Protein AF-A0A2X0II99-F1 (afdb_monomer)

Foldseek 3Di:
DPVPPVVLVVLLVQLVVLLVVLVVVDPVSLVVNLVSCVVHDLVSLLVCLVSQLVSDVVSLVSSLVVLLVQLLPPPPDLVSNLSSLQSNQVSDDVSVVSSVVSLVSLCVVCVVPPCSLSNLQRNDPPLVPRPPSCSVVNLVSLLVSCLVCVVQQQFDLDPDDDTDRRVCSLVSLLVDDPVSLVSLLVSLLVQLPDPVDDLASNLSSLSSNCVSPVVSSVVSVVVCVV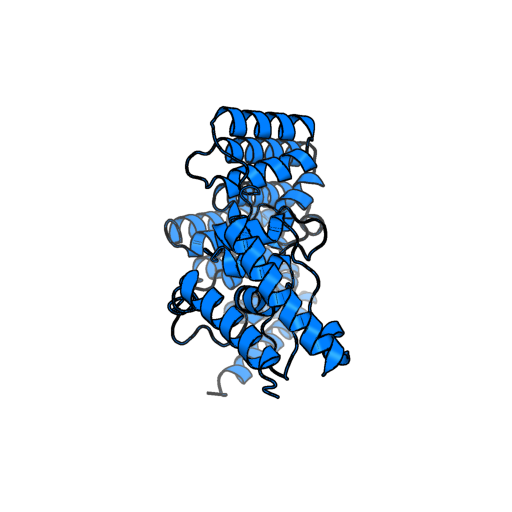VVSDRLLDDAQDPVLLVLLVVLVVLVQVLCVVPPVVQVVQFAAADDSSVLSCCCPVVVDHSNVSSVNRHTQWGDPDPDTDGPCVVVCVVVVPDDPDPPDDPDPPCSVVPDDNVVVSVVSNVVSVCSVVVND

Solvent-accessible surface area (backbone atoms only — not comparable to full-atom values): 19749 Å² total; per-residue (Å²): 143,71,81,66,61,61,58,58,53,51,51,40,52,52,32,53,52,25,41,57,50,22,69,77,68,40,66,69,32,42,52,48,23,51,54,40,61,72,68,47,54,75,65,43,45,73,72,38,40,68,68,46,26,70,74,35,71,71,41,33,51,52,39,42,54,51,28,34,51,50,28,59,62,47,86,85,43,48,68,59,23,27,52,26,52,38,56,32,57,72,73,38,70,92,42,46,68,54,50,51,51,31,48,52,51,46,50,62,72,23,61,91,44,83,63,38,67,60,46,47,62,52,64,63,79,62,62,86,78,42,58,78,84,46,39,66,56,52,50,51,42,45,56,49,30,37,70,78,39,41,78,63,27,42,48,74,92,63,88,87,62,88,72,53,84,46,24,42,51,56,58,52,35,60,69,48,54,72,68,45,34,53,53,48,50,53,50,30,54,50,46,50,69,41,82,91,52,54,59,55,54,22,48,30,26,25,54,56,31,34,75,76,38,55,66,64,12,51,53,49,49,53,50,38,48,74,70,72,44,63,59,51,70,51,68,74,56,54,68,70,47,37,54,52,47,50,57,33,48,51,50,44,52,50,52,31,56,75,78,42,52,75,55,62,76,34,46,37,64,51,38,53,70,58,58,32,22,46,40,33,72,74,69,63,41,39,47,44,57,34,36,42,28,45,57,34,35,26,51,54,86,55,103,66,74,64,30,53,66,46,59,49,31,66,70,66,58,78,68,88,82,75,91,80,71,77,98,66,77,70,58,65,73,70,67,44,55,56,64,60,45,48,50,52,52,45,52,52,32,51,40,49,75,73,66,62,124

Nearest PDB structures (foldseek):
  8edo-assembly1_B  TM=3.109E-01  e=1.534E+00  Homo sapiens

Structure (mmCIF, N/CA/C/O backbone):
data_AF-A0A2X0II99-F1
#
_entry.id   AF-A0A2X0II99-F1
#
loop_
_atom_site.group_PDB
_atom_site.id
_atom_site.type_symbol
_atom_site.label_atom_id
_atom_site.label_alt_id
_atom_site.label_comp_id
_atom_site.label_asym_id
_atom_site.label_entity_id
_atom_site.label_seq_id
_atom_site.pdbx_PDB_ins_code
_atom_site.Cartn_x
_atom_site.Cartn_y
_atom_site.Cartn_z
_atom_site.occupancy
_atom_site.B_iso_or_equiv
_atom_site.auth_seq_id
_atom_site.auth_comp_id
_atom_site.auth_asym_id
_atom_site.auth_atom_id
_atom_site.pdbx_PDB_model_num
ATOM 1 N N . MET A 1 1 ? -19.765 -0.643 -30.877 1.00 42.75 1 MET A N 1
ATOM 2 C CA . MET A 1 1 ? -18.397 -0.158 -30.589 1.00 42.75 1 MET A CA 1
ATOM 3 C C . MET A 1 1 ? -17.389 -1.328 -30.562 1.00 42.75 1 MET A C 1
ATOM 5 O O . MET A 1 1 ? -16.732 -1.545 -29.561 1.00 42.75 1 MET A O 1
ATOM 9 N N . ARG A 1 2 ? -17.278 -2.122 -31.650 1.00 43.59 2 ARG A N 1
ATOM 10 C CA . ARG A 1 2 ? -16.377 -3.304 -31.758 1.00 43.59 2 ARG A CA 1
ATOM 11 C C . ARG A 1 2 ? -15.291 -3.175 -32.847 1.00 43.59 2 ARG A C 1
ATOM 13 O O . ARG A 1 2 ? -14.485 -4.079 -33.007 1.00 43.59 2 ARG A O 1
ATOM 20 N N . MET A 1 3 ? -15.238 -2.055 -33.579 1.00 39.50 3 MET A N 1
ATOM 21 C CA . MET A 1 3 ? -14.284 -1.856 -34.689 1.00 39.50 3 MET A CA 1
ATOM 22 C C . MET A 1 3 ? -12.885 -1.364 -34.261 1.00 39.50 3 MET A C 1
ATOM 24 O O . MET A 1 3 ? -11.990 -1.321 -35.093 1.00 39.50 3 MET A O 1
ATOM 28 N N . GLY A 1 4 ? -12.662 -1.029 -32.983 1.00 52.56 4 GLY A N 1
ATOM 29 C CA . GLY A 1 4 ? -11.351 -0.565 -32.492 1.00 52.56 4 GLY A CA 1
ATOM 30 C C . GLY A 1 4 ? -10.410 -1.672 -31.995 1.00 52.56 4 GLY A C 1
ATOM 31 O O . GLY A 1 4 ? -9.196 -1.516 -32.056 1.00 52.56 4 GLY A O 1
ATOM 32 N N . GLN A 1 5 ? -10.944 -2.808 -31.532 1.00 53.81 5 GLN A N 1
ATOM 33 C CA . GLN A 1 5 ? -10.136 -3.861 -30.894 1.00 53.81 5 GLN A CA 1
ATOM 34 C C . GLN A 1 5 ? -9.398 -4.765 -31.896 1.00 53.81 5 GLN A C 1
ATOM 36 O O . GLN A 1 5 ? -8.315 -5.252 -31.581 1.00 53.81 5 GLN A O 1
ATOM 41 N N . GLY A 1 6 ? -9.948 -4.960 -33.103 1.00 63.75 6 GLY A N 1
ATOM 42 C CA . GLY A 1 6 ? -9.304 -5.764 -34.152 1.00 63.75 6 GLY A CA 1
ATOM 43 C C . GLY A 1 6 ? -7.978 -5.158 -34.620 1.00 63.75 6 GLY A C 1
ATOM 44 O O . GLY A 1 6 ? -6.962 -5.845 -34.646 1.00 63.75 6 GLY A O 1
ATOM 45 N N . ASN A 1 7 ? -7.966 -3.843 -34.858 1.00 79.50 7 ASN A N 1
ATOM 46 C CA . ASN A 1 7 ? -6.780 -3.117 -35.316 1.00 79.50 7 ASN A CA 1
ATOM 47 C C . ASN A 1 7 ? -5.651 -3.124 -34.262 1.00 79.50 7 ASN A C 1
ATOM 49 O O . ASN A 1 7 ? -4.499 -3.395 -34.579 1.00 79.50 7 ASN A O 1
ATOM 53 N N . ALA A 1 8 ? -5.979 -2.936 -32.978 1.00 80.06 8 ALA A N 1
ATOM 54 C CA . ALA A 1 8 ? -4.982 -2.935 -31.902 1.00 80.06 8 ALA A CA 1
ATOM 55 C C . ALA A 1 8 ? -4.293 -4.301 -31.703 1.00 80.06 8 ALA A C 1
ATOM 57 O O . ALA A 1 8 ? -3.126 -4.375 -31.319 1.00 80.06 8 ALA A O 1
ATOM 58 N N . MET A 1 9 ? -4.999 -5.409 -31.940 1.00 83.94 9 MET A N 1
ATOM 59 C CA . MET A 1 9 ? -4.403 -6.747 -31.859 1.00 83.94 9 MET A CA 1
ATOM 60 C C . MET A 1 9 ? -3.509 -7.043 -33.071 1.00 83.94 9 MET A C 1
ATOM 62 O O . MET A 1 9 ? -2.422 -7.595 -32.908 1.00 83.94 9 MET A O 1
ATOM 66 N N . GLU A 1 10 ? -3.935 -6.636 -34.269 1.00 88.50 10 GLU A N 1
ATOM 67 C CA . GLU A 1 10 ? -3.138 -6.760 -35.495 1.00 88.50 10 GLU A CA 1
ATOM 68 C C . GLU A 1 10 ? -1.848 -5.935 -35.421 1.00 88.50 10 GLU A C 1
ATOM 70 O O . GLU A 1 10 ? -0.779 -6.446 -35.750 1.00 88.50 10 GLU A O 1
ATOM 75 N N . GLN A 1 11 ? -1.916 -4.708 -34.896 1.00 88.81 11 GLN A N 1
ATOM 76 C CA . GLN A 1 11 ? -0.745 -3.854 -34.674 1.00 88.81 11 GLN A CA 1
ATOM 77 C C . GLN A 1 11 ? 0.262 -4.478 -33.699 1.00 88.81 11 GLN A C 1
ATOM 79 O O . GLN A 1 11 ? 1.460 -4.497 -33.982 1.00 88.81 11 GLN A O 1
ATOM 84 N N . ARG A 1 12 ? -0.207 -5.041 -32.578 1.00 90.69 12 ARG A N 1
ATOM 85 C CA . ARG A 1 12 ? 0.664 -5.724 -31.603 1.00 90.69 12 ARG A CA 1
ATOM 86 C C . ARG A 1 12 ? 1.342 -6.952 -32.198 1.00 90.69 12 ARG A C 1
ATOM 88 O O . ARG A 1 12 ? 2.546 -7.135 -32.032 1.00 90.69 12 ARG A O 1
ATOM 95 N N . LYS A 1 13 ? 0.597 -7.749 -32.967 1.00 92.44 13 LYS A N 1
ATOM 96 C CA . LYS A 1 13 ? 1.153 -8.900 -33.683 1.00 92.44 13 LYS A CA 1
ATOM 97 C C . LYS A 1 13 ? 2.216 -8.473 -34.702 1.00 92.44 13 LYS A C 1
ATOM 99 O O . LYS A 1 13 ? 3.304 -9.040 -34.707 1.00 92.44 13 LYS A O 1
ATOM 104 N N . ALA A 1 14 ? 1.931 -7.449 -35.508 1.00 93.00 14 ALA A N 1
ATOM 105 C CA . ALA A 1 14 ? 2.872 -6.922 -36.495 1.00 93.00 14 ALA A CA 1
ATOM 106 C C . ALA A 1 14 ? 4.156 -6.385 -35.840 1.00 93.00 14 ALA A C 1
ATOM 108 O O . ALA A 1 14 ? 5.252 -6.599 -36.356 1.00 93.00 14 ALA A O 1
ATOM 109 N N . LEU A 1 15 ? 4.043 -5.724 -34.682 1.00 94.44 15 LEU A N 1
ATOM 110 C CA . LEU A 1 15 ? 5.200 -5.284 -33.905 1.00 94.44 15 LEU A CA 1
ATOM 111 C C . LEU A 1 15 ? 6.033 -6.473 -33.403 1.00 94.44 15 LEU A C 1
ATOM 113 O O . LEU A 1 15 ? 7.257 -6.451 -33.522 1.00 94.44 15 LEU A O 1
ATOM 117 N N . ALA A 1 16 ? 5.395 -7.514 -32.864 1.00 93.75 16 ALA A N 1
ATOM 118 C CA . ALA A 1 16 ? 6.094 -8.706 -32.392 1.00 93.75 16 ALA A CA 1
ATOM 119 C C . ALA A 1 16 ? 6.877 -9.405 -33.520 1.00 93.75 16 ALA A C 1
ATOM 121 O O . ALA A 1 16 ? 8.037 -9.772 -33.322 1.00 93.75 16 ALA A O 1
ATOM 122 N N . GLU A 1 17 ? 6.268 -9.535 -34.703 1.00 93.94 17 GLU A N 1
ATOM 123 C CA . GLU A 1 17 ? 6.911 -10.076 -35.908 1.00 93.94 17 GLU A CA 1
ATOM 124 C C . GLU A 1 17 ? 8.096 -9.200 -36.344 1.00 93.94 17 GLU A C 1
ATOM 126 O O . GLU A 1 17 ? 9.205 -9.703 -36.504 1.00 93.94 17 GLU A O 1
ATOM 131 N N . ALA A 1 18 ? 7.916 -7.877 -36.414 1.00 94.38 18 ALA A N 1
ATOM 132 C CA . ALA A 1 18 ? 8.992 -6.958 -36.789 1.00 94.38 18 ALA A CA 1
ATOM 133 C C . ALA A 1 18 ? 10.175 -6.977 -35.801 1.00 94.38 18 ALA A C 1
ATOM 135 O O . ALA A 1 18 ? 11.327 -6.876 -36.220 1.00 94.38 18 ALA A O 1
ATOM 136 N N . ILE A 1 19 ? 9.922 -7.130 -34.495 1.00 95.56 19 ILE A N 1
ATOM 137 C CA . ILE A 1 19 ? 10.985 -7.303 -33.491 1.00 95.56 19 ILE A CA 1
ATOM 138 C C . ILE A 1 19 ? 11.721 -8.629 -33.706 1.00 95.56 19 ILE A C 1
ATOM 140 O O . ILE A 1 19 ? 12.943 -8.673 -33.567 1.00 95.56 19 ILE A O 1
ATOM 144 N N . ALA A 1 20 ? 11.003 -9.709 -34.021 1.00 94.25 20 ALA A N 1
ATOM 145 C CA . ALA A 1 20 ? 11.616 -11.006 -34.292 1.00 94.25 20 ALA A CA 1
ATOM 146 C C . ALA A 1 20 ? 12.531 -10.947 -35.525 1.00 94.25 20 ALA A C 1
ATOM 148 O O . ALA A 1 20 ? 13.667 -11.414 -35.445 1.00 94.25 20 ALA A O 1
ATOM 149 N N . ASP A 1 21 ? 12.085 -10.298 -3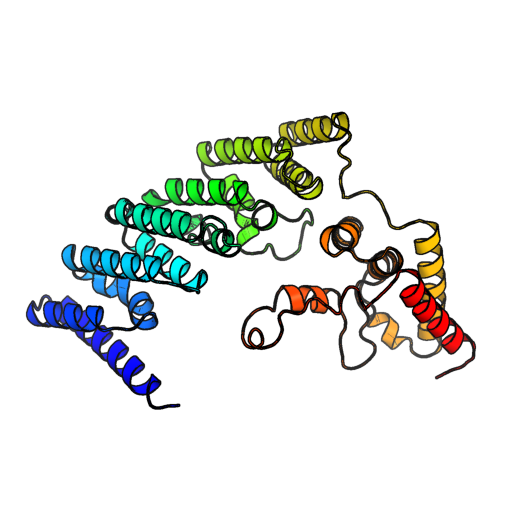6.601 1.00 92.44 21 ASP A N 1
ATOM 150 C CA . ASP A 1 21 ? 12.882 -10.086 -37.814 1.00 92.44 21 ASP A CA 1
ATOM 151 C C . ASP A 1 21 ? 14.104 -9.197 -37.533 1.00 92.44 21 ASP A C 1
ATOM 153 O O . ASP A 1 21 ? 15.222 -9.514 -37.928 1.00 92.44 21 ASP A O 1
ATOM 157 N N . ALA A 1 22 ? 13.942 -8.115 -36.765 1.00 93.88 22 ALA A N 1
ATOM 158 C CA . ALA A 1 22 ? 15.047 -7.217 -36.423 1.00 93.88 22 ALA A CA 1
ATOM 159 C C . ALA A 1 22 ? 16.178 -7.916 -35.643 1.00 93.88 22 ALA A C 1
ATOM 161 O O . ALA A 1 22 ? 17.346 -7.542 -35.772 1.00 93.88 22 ALA A O 1
ATOM 162 N N . ARG A 1 23 ? 15.873 -8.973 -34.875 1.00 92.56 23 ARG A N 1
ATOM 163 C CA . ARG A 1 23 ? 16.890 -9.759 -34.148 1.00 92.56 23 ARG A CA 1
ATOM 164 C C . ARG A 1 23 ? 17.856 -10.502 -35.066 1.00 92.56 23 ARG A C 1
ATOM 166 O O . ARG A 1 23 ? 18.943 -10.846 -34.609 1.00 92.56 23 ARG A O 1
ATOM 173 N N . SER A 1 24 ? 17.508 -10.736 -36.334 1.00 88.50 24 SER A N 1
ATOM 174 C CA . SER A 1 24 ? 18.439 -11.327 -37.302 1.00 88.50 24 SER A CA 1
ATOM 175 C C . SER A 1 24 ? 19.489 -10.332 -37.812 1.00 88.50 24 SER A C 1
ATOM 177 O O . SER A 1 24 ? 20.324 -10.706 -38.634 1.00 88.50 24 SER A O 1
ATOM 179 N N . GLY A 1 25 ? 19.458 -9.077 -37.344 1.00 83.75 25 GLY A N 1
ATOM 180 C CA . GLY A 1 25 ? 20.417 -8.033 -37.703 1.00 83.75 25 GLY A CA 1
ATOM 181 C C . GLY A 1 25 ? 20.057 -7.241 -38.961 1.00 83.75 25 GLY A C 1
ATOM 182 O O . GLY A 1 25 ? 20.917 -6.532 -39.476 1.00 83.75 25 GLY A O 1
ATOM 183 N N . ASP A 1 26 ? 18.821 -7.345 -39.463 1.00 87.81 26 ASP A N 1
ATOM 184 C CA . ASP A 1 26 ? 18.347 -6.557 -40.607 1.00 87.81 26 ASP A CA 1
ATOM 185 C C . ASP A 1 26 ? 18.039 -5.096 -40.187 1.00 87.81 26 ASP A C 1
ATOM 187 O O . ASP A 1 26 ? 17.133 -4.854 -39.372 1.00 87.81 26 ASP A O 1
ATOM 191 N N . PRO A 1 27 ? 18.753 -4.091 -40.739 1.00 88.69 27 PRO A N 1
ATOM 192 C CA . PRO A 1 27 ? 18.488 -2.684 -40.453 1.00 88.69 27 PRO A CA 1
ATOM 193 C C . PRO A 1 27 ? 17.085 -2.231 -40.876 1.00 88.69 27 PRO A C 1
ATOM 195 O O . PRO A 1 27 ? 16.463 -1.444 -40.163 1.00 88.69 27 PRO A O 1
ATOM 198 N N . ALA A 1 28 ? 16.551 -2.749 -41.988 1.00 91.38 28 ALA A N 1
ATOM 199 C CA . ALA A 1 28 ? 15.224 -2.374 -42.478 1.00 91.38 28 ALA A CA 1
ATOM 200 C C . ALA A 1 28 ? 14.115 -2.915 -41.561 1.00 91.38 28 ALA A C 1
ATOM 202 O O . ALA A 1 28 ? 13.130 -2.224 -41.286 1.00 91.38 28 ALA A O 1
ATOM 203 N N . ALA A 1 29 ? 14.295 -4.128 -41.029 1.00 91.94 29 ALA A N 1
ATOM 204 C CA . ALA A 1 29 ? 13.414 -4.687 -40.007 1.00 91.94 29 ALA A CA 1
ATOM 205 C C . ALA A 1 29 ? 13.487 -3.892 -38.693 1.00 91.94 29 ALA A C 1
ATOM 207 O O . ALA A 1 29 ? 12.459 -3.634 -38.069 1.00 91.94 29 ALA A O 1
ATOM 208 N N . THR A 1 30 ? 14.678 -3.422 -38.310 1.00 93.81 30 THR A N 1
ATOM 209 C CA . THR A 1 30 ? 14.865 -2.570 -37.125 1.00 93.81 30 THR A CA 1
ATOM 210 C C . THR A 1 30 ? 14.144 -1.224 -37.263 1.00 93.81 30 THR A C 1
ATOM 212 O O . THR A 1 30 ? 13.486 -0.776 -36.323 1.00 93.81 30 THR A O 1
ATOM 215 N N . GLU A 1 31 ? 14.219 -0.582 -38.432 1.00 94.31 31 GLU A N 1
ATOM 216 C CA . GLU A 1 31 ? 13.478 0.655 -38.718 1.00 94.31 31 GLU A CA 1
ATOM 217 C C . GLU A 1 31 ? 11.963 0.431 -38.728 1.00 94.31 31 GLU A C 1
ATOM 219 O O . GLU A 1 31 ? 11.213 1.229 -38.162 1.00 94.31 31 GLU A O 1
ATOM 224 N N . ARG A 1 32 ? 11.504 -0.687 -39.301 1.00 94.19 32 ARG A N 1
ATOM 225 C CA . ARG A 1 32 ? 10.087 -1.069 -39.279 1.00 94.19 32 ARG A CA 1
ATOM 226 C C . ARG A 1 32 ? 9.584 -1.298 -37.856 1.00 94.19 32 ARG A C 1
ATOM 228 O O . ARG A 1 32 ? 8.530 -0.776 -37.499 1.00 94.19 32 ARG A O 1
ATOM 235 N N . ALA A 1 33 ? 10.339 -2.036 -37.042 1.00 95.62 33 ALA A N 1
ATOM 236 C CA . ALA A 1 33 ? 10.025 -2.246 -35.634 1.00 95.62 33 ALA A CA 1
ATOM 237 C C . ALA A 1 33 ? 9.944 -0.907 -34.890 1.00 95.62 33 ALA A C 1
ATOM 239 O O . ALA A 1 33 ? 9.025 -0.712 -34.102 1.00 95.62 33 ALA A O 1
ATOM 240 N N . ALA A 1 34 ? 10.840 0.042 -35.187 1.00 95.00 34 ALA A N 1
ATOM 241 C CA . ALA A 1 34 ? 10.797 1.377 -34.598 1.00 95.00 34 ALA A CA 1
ATOM 242 C C . ALA A 1 34 ? 9.531 2.158 -34.977 1.00 95.00 34 ALA A C 1
ATOM 244 O O . ALA A 1 34 ? 8.910 2.756 -34.101 1.00 95.00 34 ALA A O 1
ATOM 245 N N . GLY A 1 35 ? 9.125 2.131 -36.250 1.00 94.50 35 GLY A N 1
ATOM 246 C CA . GLY A 1 35 ? 7.884 2.763 -36.708 1.00 94.50 35 GLY A CA 1
ATOM 247 C C . GLY A 1 35 ? 6.650 2.175 -36.022 1.00 94.50 35 GLY A C 1
ATOM 248 O O . GLY A 1 35 ? 5.878 2.901 -35.400 1.00 94.50 35 GLY A O 1
ATOM 249 N N . LEU A 1 36 ? 6.522 0.845 -36.028 1.00 94.69 36 LEU A N 1
ATOM 250 C CA . LEU A 1 36 ? 5.401 0.149 -35.387 1.00 94.69 36 LEU A CA 1
ATOM 251 C C . LEU A 1 36 ? 5.376 0.374 -33.873 1.00 94.69 36 LEU A C 1
ATOM 253 O O . LEU A 1 36 ? 4.316 0.620 -33.295 1.00 94.69 36 LEU A O 1
ATOM 257 N N . PHE A 1 37 ? 6.540 0.354 -33.222 1.00 94.06 37 PHE A N 1
ATOM 258 C CA . PHE A 1 37 ? 6.649 0.656 -31.800 1.00 94.06 37 PHE A CA 1
ATOM 259 C C . PHE A 1 37 ? 6.211 2.093 -31.507 1.00 94.06 37 PHE A C 1
ATOM 261 O O . PHE A 1 37 ? 5.621 2.332 -30.457 1.00 94.06 37 PHE A O 1
ATOM 268 N N . GLN A 1 38 ? 6.435 3.036 -32.435 1.00 92.19 38 GLN A N 1
ATOM 269 C CA . GLN A 1 38 ? 5.983 4.421 -32.301 1.00 92.19 38 GLN A CA 1
ATOM 270 C C . GLN A 1 38 ? 4.467 4.621 -32.488 1.00 92.19 38 GLN A C 1
ATOM 272 O O . GLN A 1 38 ? 3.900 5.599 -31.996 1.00 92.19 38 GLN A O 1
ATOM 277 N N . GLU A 1 39 ? 3.780 3.691 -33.131 1.00 90.19 39 GLU A N 1
ATOM 278 C CA . GLU A 1 39 ? 2.336 3.785 -33.387 1.00 90.19 39 GLU A CA 1
ATOM 279 C C . GLU A 1 39 ? 1.507 2.906 -32.443 1.00 90.19 39 GLU A C 1
ATOM 281 O O . GLU A 1 39 ? 0.302 3.099 -32.306 1.00 90.19 39 GLU A O 1
ATOM 286 N N . THR A 1 40 ? 2.160 1.973 -31.750 1.00 88.81 40 THR A N 1
ATOM 287 C CA . THR A 1 40 ? 1.509 0.991 -30.880 1.00 88.81 40 THR A CA 1
ATOM 288 C C . THR A 1 40 ? 0.823 1.634 -29.675 1.00 88.81 40 THR A C 1
ATOM 290 O O . THR A 1 40 ? 1.350 2.554 -29.049 1.00 88.81 40 THR A O 1
ATOM 293 N N . ASP A 1 41 ? -0.345 1.113 -29.310 1.00 85.38 41 ASP A N 1
ATOM 294 C CA . ASP A 1 41 ? -1.097 1.576 -28.151 1.00 85.38 41 ASP A CA 1
ATOM 295 C C . ASP A 1 41 ? -0.384 1.321 -26.804 1.00 85.38 41 ASP A C 1
ATOM 297 O O . ASP A 1 41 ? 0.697 0.733 -26.705 1.00 85.38 41 ASP A O 1
ATOM 301 N N . TYR A 1 42 ? -1.019 1.775 -25.723 1.00 81.88 42 TYR A N 1
ATOM 302 C CA . TYR A 1 42 ? -0.527 1.579 -24.360 1.00 81.88 42 TYR A CA 1
ATOM 303 C C . TYR A 1 42 ? -0.233 0.103 -24.031 1.00 81.88 42 TYR A C 1
ATOM 305 O O . TYR A 1 42 ? 0.766 -0.192 -23.371 1.00 81.88 42 TYR A O 1
ATOM 313 N N . TYR A 1 43 ? -1.089 -0.824 -24.468 1.00 81.69 43 TYR A N 1
ATOM 314 C CA . TYR A 1 43 ? -0.956 -2.236 -24.120 1.00 81.69 43 TYR A CA 1
ATOM 315 C C . TYR A 1 43 ? 0.235 -2.865 -24.830 1.00 81.69 43 TYR A C 1
ATOM 317 O O . TYR A 1 43 ? 1.053 -3.508 -24.174 1.00 81.69 43 TYR A O 1
ATOM 325 N N . GLY A 1 44 ? 0.380 -2.623 -26.132 1.00 83.69 44 GLY A N 1
ATOM 326 C CA . GLY A 1 44 ? 1.505 -3.146 -26.895 1.00 83.69 44 GLY A CA 1
ATOM 327 C C . GLY A 1 44 ? 2.842 -2.531 -26.483 1.00 83.69 44 GLY A C 1
ATOM 328 O O . GLY A 1 44 ? 3.863 -3.216 -26.507 1.00 83.69 44 GLY A O 1
ATOM 329 N N . LEU A 1 45 ? 2.840 -1.279 -26.011 1.00 86.19 45 LEU A N 1
ATOM 330 C CA . LEU A 1 45 ? 4.025 -0.655 -25.432 1.00 86.19 45 LEU A CA 1
ATOM 331 C C . LEU A 1 45 ? 4.528 -1.442 -24.213 1.00 86.19 45 LEU A C 1
ATOM 333 O O . LEU A 1 45 ? 5.704 -1.800 -24.166 1.00 86.19 45 LEU A O 1
ATOM 337 N N . VAL A 1 46 ? 3.656 -1.766 -23.251 1.00 81.88 46 VAL A N 1
ATOM 338 C CA . VAL A 1 46 ? 4.069 -2.561 -22.079 1.00 81.88 46 VAL A CA 1
ATOM 339 C C . VAL A 1 46 ? 4.329 -4.028 -22.426 1.00 81.88 46 VAL A C 1
ATOM 341 O O . VAL A 1 46 ? 5.119 -4.689 -21.761 1.00 81.88 46 VAL A O 1
ATOM 344 N N . GLU A 1 47 ? 3.678 -4.563 -23.451 1.00 87.38 47 GLU A N 1
ATOM 345 C CA . GLU A 1 47 ? 3.878 -5.949 -23.872 1.00 87.38 47 GLU A CA 1
ATOM 346 C C . GLU A 1 47 ? 5.256 -6.163 -24.523 1.00 87.38 47 GLU A C 1
ATOM 348 O O . GLU A 1 47 ? 5.903 -7.184 -24.290 1.00 87.38 47 GLU A O 1
ATOM 353 N N . HIS A 1 48 ? 5.748 -5.186 -25.295 1.00 92.38 48 HIS A N 1
ATOM 354 C CA . HIS A 1 48 ? 6.912 -5.380 -26.164 1.00 92.38 48 HIS A CA 1
ATOM 355 C C . HIS A 1 48 ? 8.146 -4.526 -25.828 1.00 92.38 48 HIS A C 1
ATOM 357 O O . HIS A 1 48 ? 9.184 -4.721 -26.465 1.00 92.38 48 HIS A O 1
ATOM 363 N N . TYR A 1 49 ? 8.100 -3.623 -24.837 1.00 92.00 49 TYR A N 1
ATOM 364 C CA . TYR A 1 49 ? 9.228 -2.720 -24.534 1.00 92.00 49 TYR A CA 1
ATOM 365 C C . TYR A 1 49 ? 10.563 -3.442 -24.289 1.00 92.00 49 TYR A C 1
ATOM 367 O O . TYR A 1 49 ? 11.571 -3.009 -24.840 1.00 92.00 49 TYR A O 1
ATOM 375 N N . LEU A 1 50 ? 10.596 -4.551 -23.532 1.00 90.31 50 LEU A N 1
ATOM 376 C CA . LEU A 1 50 ? 11.838 -5.310 -23.299 1.00 90.31 50 LEU A CA 1
ATOM 377 C C . LEU A 1 50 ? 12.358 -5.956 -24.578 1.00 90.31 50 LEU A C 1
ATOM 379 O O . LEU A 1 50 ? 13.552 -5.903 -24.870 1.00 90.31 50 LEU A O 1
ATOM 383 N N . ALA A 1 51 ? 11.457 -6.571 -25.344 1.00 92.75 51 ALA A N 1
ATOM 384 C CA . ALA A 1 51 ? 11.816 -7.258 -26.574 1.00 92.75 51 ALA A CA 1
ATOM 385 C C . ALA A 1 51 ? 12.389 -6.278 -27.608 1.00 92.75 51 ALA A C 1
ATOM 387 O O . ALA A 1 51 ? 13.378 -6.610 -28.261 1.00 92.75 51 ALA A O 1
ATOM 388 N N . TYR A 1 52 ? 11.804 -5.081 -27.700 1.00 96.56 52 TYR A N 1
ATOM 389 C CA . TYR A 1 52 ? 12.265 -3.989 -28.551 1.00 96.56 52 TYR A CA 1
ATOM 390 C C . TYR A 1 52 ? 13.577 -3.373 -28.046 1.00 96.56 52 TYR A C 1
ATOM 392 O O . TYR A 1 52 ? 14.524 -3.216 -28.811 1.00 96.56 52 TYR A O 1
ATOM 400 N N . ALA A 1 53 ? 13.687 -3.091 -26.745 1.00 94.06 53 ALA A N 1
ATOM 401 C CA . ALA A 1 53 ? 14.908 -2.556 -26.144 1.00 94.06 53 ALA A CA 1
ATOM 402 C C . ALA A 1 53 ? 16.113 -3.503 -26.269 1.00 94.06 53 ALA A C 1
ATOM 404 O O . ALA A 1 53 ? 17.258 -3.051 -26.274 1.00 94.06 53 ALA A O 1
ATOM 405 N N . GLY A 1 54 ? 15.865 -4.810 -26.391 1.00 93.38 54 GLY A N 1
ATOM 406 C CA . GLY A 1 54 ? 16.886 -5.822 -26.654 1.00 93.38 54 GLY A CA 1
ATOM 407 C C . GLY A 1 54 ? 17.520 -5.752 -28.048 1.00 93.38 54 GLY A C 1
ATOM 408 O O . GLY A 1 54 ? 18.525 -6.419 -28.268 1.00 93.38 54 GLY A O 1
ATOM 409 N N . LEU A 1 55 ? 16.975 -4.958 -28.979 1.00 94.06 55 LEU A N 1
ATOM 410 C CA . LEU A 1 55 ? 17.528 -4.792 -30.330 1.00 94.06 55 LEU A CA 1
ATOM 411 C C . LEU A 1 55 ? 18.777 -3.893 -30.368 1.00 94.06 55 LEU A C 1
ATOM 413 O O . LEU A 1 55 ? 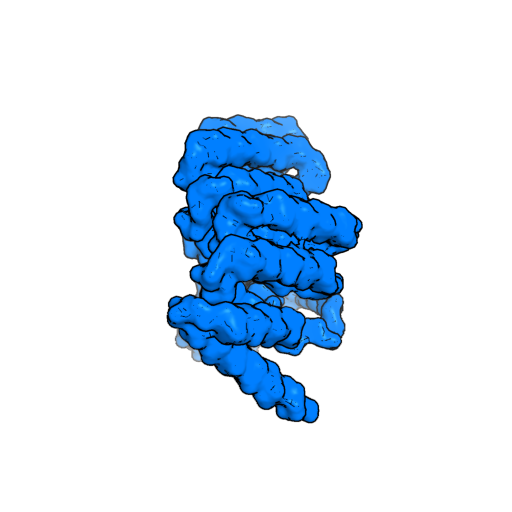19.557 -3.977 -31.312 1.00 94.06 55 LEU A O 1
ATOM 417 N N . GLY A 1 56 ? 18.983 -3.042 -29.358 1.00 93.56 56 GLY A N 1
ATOM 418 C CA . GLY A 1 56 ? 20.144 -2.155 -29.290 1.00 93.56 56 GLY A CA 1
ATOM 419 C C . GLY A 1 56 ? 19.945 -0.951 -28.369 1.00 93.56 56 GLY A C 1
ATOM 420 O O . GLY A 1 56 ? 18.838 -0.657 -27.918 1.00 93.56 56 GLY A O 1
ATOM 421 N N . GLU A 1 57 ? 21.031 -0.220 -28.100 1.00 93.31 57 GLU A N 1
ATOM 422 C CA . GLU A 1 57 ? 21.020 0.960 -27.216 1.00 93.31 57 GLU A CA 1
ATOM 423 C C . GLU A 1 57 ? 20.045 2.041 -27.696 1.00 93.31 57 GLU A C 1
ATOM 425 O O . GLU A 1 57 ? 19.301 2.610 -26.898 1.00 93.31 57 GLU A O 1
ATOM 430 N N . ARG A 1 58 ? 19.981 2.274 -29.013 1.00 94.31 58 ARG A N 1
ATOM 431 C CA . ARG A 1 58 ? 19.049 3.238 -29.611 1.00 94.31 58 ARG A CA 1
ATOM 432 C C . ARG A 1 58 ? 17.591 2.852 -29.358 1.00 94.31 58 ARG A C 1
ATOM 434 O O . ARG A 1 58 ? 16.780 3.715 -29.032 1.00 94.31 58 ARG A O 1
ATOM 441 N N . GLN A 1 59 ? 17.249 1.573 -29.499 1.00 96.06 59 GLN A N 1
ATOM 442 C CA . GLN A 1 59 ? 15.889 1.077 -29.279 1.00 96.06 59 GLN A CA 1
ATOM 443 C C . GLN A 1 59 ? 15.522 1.117 -27.796 1.00 96.06 59 GLN A C 1
ATOM 445 O O . GLN A 1 59 ? 14.404 1.501 -27.456 1.00 96.06 59 GLN A O 1
ATOM 450 N N . ARG A 1 60 ? 16.473 0.813 -26.905 1.00 94.50 60 ARG A N 1
ATOM 451 C CA . ARG A 1 60 ? 16.306 0.994 -25.456 1.00 94.50 60 ARG A CA 1
ATOM 452 C C . ARG A 1 60 ? 16.019 2.451 -25.097 1.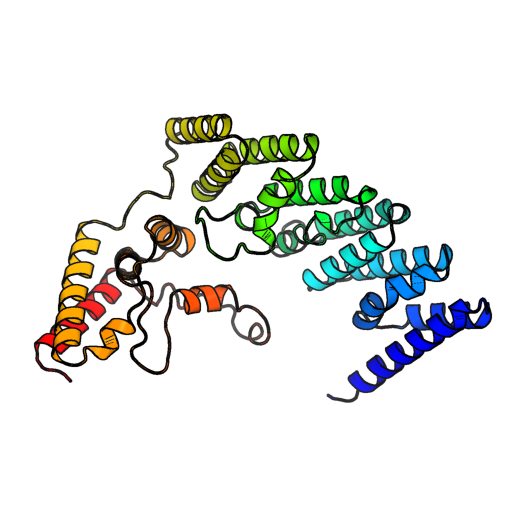00 94.50 60 ARG A C 1
ATOM 454 O O . ARG A 1 60 ? 15.082 2.710 -24.346 1.00 94.50 60 ARG A O 1
ATOM 461 N N . ASP A 1 61 ? 16.769 3.395 -25.662 1.00 95.38 61 ASP A N 1
ATOM 462 C CA . ASP A 1 61 ? 16.560 4.826 -25.424 1.00 95.38 61 ASP A CA 1
ATOM 463 C C . ASP A 1 61 ? 15.180 5.299 -25.917 1.00 95.38 61 ASP A C 1
ATOM 465 O O . ASP A 1 61 ? 14.470 6.015 -25.206 1.00 95.38 61 ASP A O 1
ATOM 469 N N . GLN A 1 62 ? 14.759 4.834 -27.097 1.00 95.12 62 GLN A N 1
ATOM 470 C CA . GLN A 1 62 ? 13.437 5.117 -27.659 1.00 95.12 62 GLN A CA 1
ATOM 471 C C . GLN A 1 62 ? 12.303 4.518 -26.820 1.00 95.12 62 GLN A C 1
ATOM 473 O O . GLN A 1 62 ? 11.317 5.211 -26.559 1.00 95.12 62 GLN A O 1
ATOM 478 N N . ALA A 1 63 ? 12.449 3.269 -26.366 1.00 95.06 63 ALA A N 1
ATOM 479 C CA . ALA A 1 63 ? 11.510 2.636 -25.446 1.00 95.06 63 ALA A CA 1
ATOM 480 C C . ALA A 1 63 ? 11.371 3.463 -24.169 1.00 95.06 63 ALA A C 1
ATOM 482 O O . ALA A 1 63 ? 10.261 3.833 -23.791 1.00 95.06 63 ALA A O 1
ATOM 483 N N . ALA A 1 64 ? 12.497 3.838 -23.563 1.00 93.88 64 ALA A N 1
ATOM 484 C CA . ALA A 1 64 ? 12.517 4.626 -22.343 1.00 93.88 64 ALA A CA 1
ATOM 485 C C . ALA A 1 64 ? 11.830 5.989 -22.511 1.00 93.88 64 ALA A C 1
ATOM 487 O O . ALA A 1 64 ? 10.999 6.373 -21.689 1.00 93.88 64 ALA A O 1
ATOM 488 N N . SER A 1 65 ? 12.128 6.703 -23.600 1.00 95.06 65 SER A N 1
ATOM 489 C CA . SER A 1 65 ? 11.516 8.000 -23.905 1.00 95.06 65 SER A CA 1
ATOM 490 C C . SER A 1 65 ? 10.001 7.888 -24.090 1.00 95.06 65 SER A C 1
ATOM 492 O O . SER A 1 65 ? 9.252 8.721 -23.582 1.00 95.06 65 SER A O 1
ATOM 494 N N . ARG A 1 66 ? 9.533 6.836 -24.771 1.00 93.19 66 ARG A N 1
ATOM 495 C CA . ARG A 1 66 ? 8.104 6.601 -25.005 1.00 93.19 66 ARG A CA 1
ATOM 496 C C . ARG A 1 66 ? 7.365 6.216 -23.721 1.00 93.19 66 ARG A C 1
ATOM 498 O O . ARG A 1 66 ? 6.294 6.757 -23.460 1.00 93.19 66 ARG A O 1
ATOM 505 N N . LEU A 1 67 ? 7.948 5.339 -22.899 1.00 91.25 67 LEU A N 1
ATOM 506 C CA . LEU A 1 67 ? 7.411 4.970 -21.583 1.00 91.25 67 LEU A CA 1
ATOM 507 C C . LEU A 1 67 ? 7.309 6.197 -20.664 1.00 91.25 67 LEU A C 1
ATOM 509 O O . LEU A 1 67 ? 6.266 6.417 -20.052 1.00 91.25 67 LEU A O 1
ATOM 513 N N . ALA A 1 68 ? 8.352 7.033 -20.616 1.00 90.44 68 ALA A N 1
ATOM 514 C CA . ALA A 1 68 ? 8.361 8.263 -19.825 1.00 90.44 68 ALA A CA 1
ATOM 515 C C . ALA A 1 68 ? 7.300 9.267 -20.304 1.00 90.44 68 ALA A C 1
ATOM 517 O O . ALA A 1 68 ? 6.539 9.788 -19.489 1.00 90.44 68 ALA A O 1
ATOM 518 N N . ALA A 1 69 ? 7.203 9.500 -21.617 1.00 90.56 69 ALA A N 1
ATOM 519 C CA . ALA A 1 69 ? 6.197 10.388 -22.195 1.00 90.56 69 ALA A CA 1
ATOM 520 C C . ALA A 1 69 ? 4.773 9.895 -21.899 1.00 90.56 69 ALA A C 1
ATOM 522 O O . ALA A 1 69 ? 3.923 10.676 -21.465 1.00 90.56 69 ALA A O 1
ATOM 523 N N . HIS A 1 70 ? 4.517 8.591 -22.053 1.00 88.25 70 HIS A N 1
ATOM 524 C CA . HIS A 1 70 ? 3.218 8.025 -21.711 1.00 88.25 70 HIS A CA 1
ATOM 525 C C . HIS A 1 70 ? 2.909 8.155 -20.224 1.00 88.25 70 HIS A C 1
ATOM 527 O O . HIS A 1 70 ? 1.815 8.613 -19.897 1.00 88.25 70 HIS A O 1
ATOM 533 N N . ALA A 1 71 ? 3.863 7.841 -19.341 1.00 83.25 71 ALA A N 1
ATOM 534 C CA . ALA A 1 71 ? 3.699 8.013 -17.901 1.00 83.25 71 ALA A CA 1
ATOM 535 C C . ALA A 1 71 ? 3.292 9.453 -17.549 1.00 83.25 71 ALA A C 1
ATOM 537 O O . ALA A 1 71 ? 2.315 9.647 -16.835 1.00 83.25 71 ALA A O 1
ATOM 538 N N . GLN A 1 72 ? 3.976 10.454 -18.112 1.00 84.69 72 GLN A N 1
ATOM 539 C CA . GLN A 1 72 ? 3.702 11.880 -17.879 1.00 84.69 72 GLN A CA 1
ATOM 540 C C . GLN A 1 72 ? 2.359 12.345 -18.466 1.00 84.69 72 GLN A C 1
ATOM 542 O O . GLN A 1 72 ? 1.695 13.214 -17.901 1.00 84.69 72 GLN A O 1
ATOM 547 N N . SER A 1 73 ? 1.942 11.764 -19.595 1.00 83.56 73 SER A N 1
ATOM 548 C CA . SER A 1 73 ? 0.686 12.107 -20.276 1.00 83.56 73 SER A CA 1
ATOM 549 C C . SER A 1 73 ? -0.564 11.473 -19.653 1.00 83.56 73 SER A C 1
ATOM 551 O O . SER A 1 73 ? -1.675 11.868 -20.006 1.00 83.56 73 SER A O 1
ATOM 553 N N . CYS A 1 74 ? -0.415 10.499 -18.746 1.00 71.06 74 CYS A N 1
ATOM 554 C CA . CYS A 1 74 ? -1.537 9.803 -18.115 1.00 71.06 74 CYS A CA 1
ATOM 555 C C . CYS A 1 74 ? -2.362 10.777 -17.263 1.00 71.06 74 CYS A C 1
ATOM 557 O O . CYS A 1 74 ? -2.003 11.092 -16.131 1.00 71.06 74 CYS A O 1
ATOM 559 N N . GLN A 1 75 ? -3.483 11.256 -17.808 1.00 61.06 75 GLN A N 1
ATOM 560 C CA . GLN A 1 75 ? -4.269 12.313 -17.170 1.00 61.06 75 GLN A CA 1
ATOM 561 C C . GLN A 1 75 ? -5.027 11.825 -15.924 1.00 61.06 75 GLN A C 1
ATOM 563 O O . GLN A 1 75 ? -5.136 12.592 -14.970 1.00 61.06 75 GLN A O 1
ATOM 568 N N . PHE A 1 76 ? -5.487 10.564 -15.898 1.00 53.41 76 PHE A N 1
ATOM 569 C CA . PHE A 1 76 ? -6.427 10.084 -14.866 1.00 53.41 76 PHE A CA 1
ATOM 570 C C . PHE A 1 76 ? -6.226 8.631 -14.406 1.00 53.41 76 PHE A C 1
ATOM 572 O O . PHE A 1 76 ? -7.044 8.112 -13.656 1.00 53.41 76 PHE A O 1
ATOM 579 N N . ALA A 1 77 ? -5.148 7.958 -14.824 1.00 66.56 77 ALA A N 1
ATOM 580 C CA . ALA A 1 77 ? -4.933 6.547 -14.497 1.00 66.56 77 ALA A CA 1
ATOM 581 C C . ALA A 1 77 ? -3.580 6.317 -13.797 1.00 66.56 77 ALA A C 1
ATOM 583 O O . ALA A 1 77 ? -2.596 5.949 -14.445 1.00 66.56 77 ALA A O 1
ATOM 584 N N . PRO A 1 78 ? -3.521 6.500 -12.467 1.00 63.50 78 PRO A N 1
ATOM 585 C CA . PRO A 1 78 ? -2.362 6.186 -11.632 1.00 63.50 78 PRO A CA 1
ATOM 586 C C . PRO A 1 78 ? -1.678 4.855 -11.944 1.00 63.50 78 PRO A C 1
ATOM 588 O O . PRO A 1 78 ? -0.463 4.793 -12.110 1.00 63.50 78 PRO A O 1
ATOM 591 N N . ARG A 1 79 ? -2.471 3.789 -12.107 1.00 64.19 79 ARG A N 1
ATOM 592 C CA . ARG A 1 79 ? -1.984 2.432 -12.402 1.00 64.19 79 ARG A CA 1
ATOM 593 C C . ARG A 1 79 ? -1.255 2.351 -13.742 1.00 64.19 79 ARG A C 1
ATOM 595 O O . ARG A 1 79 ? -0.240 1.669 -13.856 1.00 64.19 79 ARG A O 1
ATOM 602 N N . THR A 1 80 ? -1.749 3.077 -14.737 1.00 71.88 80 THR A N 1
ATOM 603 C CA . THR A 1 80 ? -1.167 3.175 -16.081 1.00 71.88 80 THR A CA 1
ATOM 604 C C . THR A 1 80 ? 0.192 3.863 -16.024 1.00 71.88 80 THR A C 1
ATOM 606 O O . THR A 1 80 ? 1.171 3.336 -16.552 1.00 71.88 80 THR A O 1
ATOM 609 N N . ALA A 1 81 ? 0.281 4.985 -15.302 1.00 73.69 81 ALA A N 1
ATOM 610 C CA . ALA A 1 81 ? 1.541 5.690 -15.083 1.00 73.69 81 ALA A CA 1
ATOM 611 C C . ALA A 1 81 ? 2.548 4.820 -14.316 1.00 73.69 81 ALA A C 1
ATOM 613 O O . ALA A 1 81 ? 3.685 4.656 -14.744 1.00 73.69 81 ALA A O 1
ATOM 614 N N . THR A 1 82 ? 2.111 4.174 -13.236 1.00 71.81 82 THR A N 1
ATOM 615 C CA . THR A 1 82 ? 2.898 3.197 -12.479 1.00 71.81 82 THR A CA 1
ATOM 616 C C . THR A 1 82 ? 3.439 2.066 -13.354 1.00 71.81 82 THR A C 1
ATOM 618 O O . THR A 1 82 ? 4.616 1.723 -13.262 1.00 71.81 82 THR A O 1
ATOM 621 N N . ARG A 1 83 ? 2.598 1.455 -14.197 1.00 74.56 83 ARG A N 1
ATOM 622 C CA . ARG A 1 83 ? 3.015 0.343 -15.061 1.00 74.56 83 ARG A CA 1
ATOM 623 C C . ARG A 1 83 ? 4.097 0.794 -16.044 1.00 74.56 83 ARG A C 1
ATOM 625 O O . ARG A 1 83 ? 5.050 0.054 -16.265 1.00 74.56 83 ARG A O 1
ATOM 632 N N . MET A 1 84 ? 3.989 2.021 -16.551 1.00 81.00 84 MET A N 1
ATOM 633 C CA . MET A 1 84 ? 4.995 2.643 -17.415 1.00 81.00 84 MET A CA 1
ATOM 634 C C . MET A 1 84 ? 6.304 2.948 -16.684 1.00 81.00 84 MET A C 1
ATOM 636 O O . MET A 1 84 ? 7.373 2.687 -17.225 1.00 81.00 84 MET A O 1
ATOM 640 N N . LEU A 1 85 ? 6.237 3.444 -15.447 1.00 77.75 85 LEU A N 1
ATOM 641 C CA . LEU A 1 85 ? 7.420 3.674 -14.611 1.00 77.75 85 LEU A CA 1
ATOM 642 C C . LEU A 1 85 ? 8.144 2.361 -14.276 1.00 77.75 85 LEU A C 1
ATOM 644 O O . LEU A 1 85 ? 9.370 2.317 -14.308 1.00 77.75 85 LEU A O 1
ATOM 648 N N . ASN A 1 86 ? 7.403 1.280 -14.017 1.00 75.31 86 ASN A N 1
ATOM 649 C CA . ASN A 1 86 ? 7.983 -0.047 -13.800 1.00 75.31 86 ASN A CA 1
ATOM 650 C C . ASN A 1 86 ? 8.638 -0.597 -15.070 1.00 75.31 86 ASN A C 1
ATOM 652 O O . ASN A 1 86 ? 9.784 -1.030 -15.023 1.00 75.31 86 ASN A O 1
ATOM 656 N N . ALA A 1 87 ? 7.958 -0.504 -16.215 1.00 80.94 87 ALA A N 1
ATOM 657 C CA . ALA A 1 87 ? 8.550 -0.878 -17.496 1.00 80.94 87 ALA A CA 1
ATOM 658 C C . ALA A 1 87 ? 9.809 -0.044 -17.805 1.00 80.94 87 ALA A C 1
ATOM 660 O O . ALA A 1 87 ? 10.789 -0.559 -18.329 1.00 80.94 87 ALA A O 1
ATOM 661 N N . LEU A 1 88 ? 9.825 1.240 -17.439 1.00 83.69 88 LEU A N 1
ATOM 662 C CA . LEU A 1 88 ? 10.993 2.104 -17.604 1.00 83.69 88 LEU A CA 1
ATOM 663 C C . LEU A 1 88 ? 12.156 1.679 -16.696 1.00 83.69 88 LEU A C 1
ATOM 665 O O . LEU A 1 88 ? 13.300 1.678 -17.143 1.00 83.69 88 LEU A O 1
ATOM 669 N N . ALA A 1 89 ? 11.875 1.283 -15.452 1.00 77.06 89 ALA A N 1
ATOM 670 C CA . ALA A 1 89 ? 12.883 0.751 -14.535 1.00 77.06 89 ALA A CA 1
ATOM 671 C C . ALA A 1 89 ? 13.500 -0.562 -15.053 1.00 77.06 89 ALA A C 1
ATOM 673 O O . ALA A 1 89 ? 14.706 -0.778 -14.945 1.00 77.06 89 ALA A O 1
ATOM 674 N N . ASP A 1 90 ? 12.696 -1.410 -15.693 1.00 78.06 90 ASP A N 1
ATOM 675 C CA . ASP A 1 90 ? 13.141 -2.687 -16.257 1.00 78.06 90 ASP A CA 1
ATOM 676 C C . ASP A 1 90 ? 14.131 -2.534 -17.427 1.00 78.06 90 ASP A C 1
ATOM 678 O O . ASP A 1 90 ? 14.832 -3.486 -17.770 1.00 78.06 90 ASP A O 1
ATOM 682 N N . LEU A 1 91 ? 14.232 -1.342 -18.028 1.00 83.12 91 LEU A N 1
ATOM 683 C CA . LEU A 1 91 ? 15.181 -1.061 -19.109 1.00 83.12 91 LEU A CA 1
ATOM 684 C C . LEU A 1 91 ? 16.636 -0.902 -18.644 1.00 83.12 91 LEU A C 1
ATOM 686 O O . LEU A 1 91 ? 17.528 -0.816 -19.489 1.00 83.12 91 LEU A O 1
ATOM 690 N N . GLY A 1 92 ? 16.899 -0.894 -17.336 1.00 77.38 92 GLY A N 1
ATOM 691 C CA . GLY A 1 92 ? 18.260 -0.860 -16.798 1.00 77.38 92 GLY A CA 1
ATOM 692 C C . GLY A 1 92 ? 18.725 0.531 -16.338 1.00 77.38 92 GLY A C 1
ATOM 693 O O . GLY A 1 92 ? 18.147 1.547 -16.734 1.00 77.38 92 GLY A O 1
ATOM 694 N N . PRO A 1 93 ? 19.769 0.586 -15.484 1.00 73.81 93 PRO A N 1
ATOM 695 C CA . PRO A 1 93 ? 20.165 1.767 -14.700 1.00 73.81 93 PRO A CA 1
ATOM 696 C C . PRO A 1 93 ? 20.468 3.014 -15.525 1.00 73.81 93 PRO A C 1
ATOM 698 O O . PRO A 1 93 ? 20.230 4.125 -15.055 1.00 73.81 93 PRO A O 1
ATOM 701 N N . ASP A 1 94 ? 20.899 2.848 -16.773 1.00 83.19 94 ASP A N 1
ATOM 702 C CA . ASP A 1 94 ? 21.159 3.959 -17.693 1.00 83.19 94 ASP A CA 1
ATOM 703 C C . ASP A 1 94 ? 19.908 4.819 -17.955 1.00 83.19 94 ASP A C 1
ATOM 705 O O . ASP A 1 94 ? 20.016 5.974 -18.359 1.00 83.19 94 ASP A O 1
ATOM 709 N N . GLN A 1 95 ? 18.708 4.283 -17.701 1.00 86.06 95 GLN A N 1
ATOM 710 C CA . GLN A 1 95 ? 17.436 4.992 -17.861 1.00 86.06 95 GLN 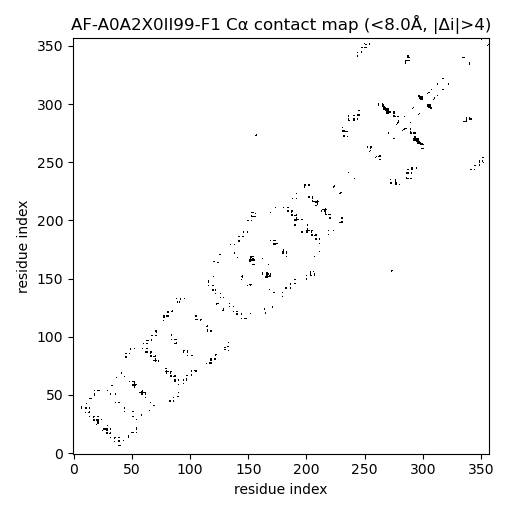A CA 1
ATOM 711 C C . GLN A 1 95 ? 16.930 5.651 -16.565 1.00 86.06 95 GLN A C 1
ATOM 713 O O . GLN A 1 95 ? 15.898 6.330 -16.587 1.00 86.06 95 GLN A O 1
ATOM 718 N N . ALA A 1 96 ? 17.656 5.524 -15.445 1.00 77.25 96 ALA A N 1
ATOM 719 C CA . ALA A 1 96 ? 17.290 6.131 -14.161 1.00 77.25 96 ALA A CA 1
ATOM 720 C C . ALA A 1 96 ? 17.039 7.653 -14.236 1.00 77.25 96 ALA A C 1
ATOM 722 O O . ALA A 1 96 ? 16.053 8.108 -13.652 1.00 77.25 96 ALA A O 1
ATOM 723 N N . PRO A 1 97 ? 17.816 8.462 -14.993 1.00 83.69 97 PRO A N 1
ATOM 724 C CA . PRO A 1 97 ? 17.524 9.891 -15.128 1.00 83.69 97 PRO A CA 1
ATOM 725 C C . PRO A 1 97 ? 16.129 10.178 -15.706 1.00 83.69 97 PRO A C 1
ATOM 727 O O . PRO A 1 97 ? 15.417 11.045 -15.196 1.00 83.69 97 PRO A O 1
ATOM 730 N N . LYS A 1 98 ? 15.696 9.417 -16.724 1.00 86.56 98 LYS A N 1
ATOM 731 C CA . LYS A 1 98 ? 14.355 9.557 -17.322 1.00 86.56 98 LYS A CA 1
ATOM 732 C C . LYS A 1 98 ? 13.263 9.107 -16.361 1.00 86.56 98 LYS A C 1
ATOM 734 O O . LYS A 1 98 ? 12.210 9.741 -16.292 1.00 86.56 98 LYS A O 1
ATOM 739 N N . LEU A 1 99 ? 13.524 8.044 -15.599 1.00 81.06 99 LEU A N 1
ATOM 740 C CA . LEU A 1 99 ? 12.617 7.573 -14.559 1.00 81.06 99 LEU A CA 1
ATOM 741 C C . LEU A 1 99 ? 12.382 8.652 -13.496 1.00 81.06 99 LEU A C 1
ATOM 743 O O . LEU A 1 99 ? 11.233 8.964 -13.184 1.00 81.06 99 LEU A O 1
ATOM 747 N N . HIS A 1 100 ? 13.452 9.273 -12.996 1.00 76.12 100 HIS A N 1
ATOM 748 C CA . HIS A 1 100 ? 13.363 10.349 -12.008 1.00 76.12 100 HIS A CA 1
ATOM 749 C C . HIS A 1 100 ? 12.645 11.578 -12.554 1.00 76.12 100 HIS A C 1
ATOM 751 O O . HIS A 1 100 ? 11.819 12.167 -11.861 1.00 76.12 100 HIS A O 1
ATOM 757 N N . GLN A 1 101 ? 12.911 11.948 -13.806 1.00 84.62 101 GLN A N 1
ATOM 758 C CA . GLN A 1 101 ? 12.214 13.058 -14.443 1.00 84.62 101 GLN A CA 1
ATOM 759 C C . GLN A 1 101 ? 10.708 12.784 -14.569 1.00 84.62 101 GLN A C 1
ATOM 761 O O . GLN A 1 101 ? 9.897 13.664 -14.277 1.00 84.62 101 GLN A O 1
ATOM 766 N N . ALA A 1 102 ? 10.318 11.570 -14.970 1.00 82.19 102 ALA A N 1
ATOM 767 C CA . ALA A 1 102 ? 8.914 11.175 -15.050 1.00 82.19 102 ALA A CA 1
ATOM 768 C C . ALA A 1 102 ? 8.238 11.172 -13.671 1.00 82.19 102 ALA A C 1
ATOM 770 O O . ALA A 1 102 ? 7.139 11.707 -13.536 1.00 82.19 102 ALA A O 1
ATOM 771 N N . LEU A 1 103 ? 8.911 10.656 -12.641 1.00 75.50 103 LEU A N 1
ATOM 772 C CA . LEU A 1 103 ? 8.434 10.710 -11.259 1.00 75.50 103 LEU A CA 1
ATOM 773 C C . LEU A 1 103 ? 8.230 12.139 -10.758 1.00 75.50 103 LEU A C 1
ATOM 775 O O . LEU A 1 103 ? 7.159 12.458 -10.248 1.00 75.50 103 LEU A O 1
ATOM 779 N N . ALA A 1 104 ? 9.233 13.002 -10.927 1.00 76.56 104 ALA A N 1
ATOM 780 C CA . ALA A 1 104 ? 9.171 14.392 -10.488 1.00 76.56 104 ALA A CA 1
ATOM 781 C C . ALA A 1 104 ? 8.040 15.153 -11.194 1.00 76.56 104 ALA A C 1
ATOM 783 O O . ALA A 1 104 ? 7.302 15.900 -10.552 1.00 76.56 104 ALA A O 1
ATOM 784 N N . HIS A 1 105 ? 7.852 14.921 -12.499 1.00 80.75 105 HIS A N 1
ATOM 785 C CA . HIS A 1 105 ? 6.742 15.505 -13.249 1.00 80.75 105 HIS A CA 1
ATOM 786 C C . HIS A 1 105 ? 5.385 15.073 -12.684 1.00 80.75 105 HIS A C 1
ATOM 788 O O . HIS A 1 105 ? 4.508 15.906 -12.470 1.00 80.75 105 HIS A O 1
ATOM 794 N N . LEU A 1 106 ? 5.215 13.779 -12.413 1.00 73.69 106 LEU A N 1
ATOM 795 C CA . LEU A 1 106 ? 3.976 13.237 -11.863 1.00 73.69 106 LEU A CA 1
ATOM 796 C C . LEU A 1 106 ? 3.695 13.745 -10.443 1.00 73.69 106 LEU A C 1
ATOM 798 O O . LEU A 1 106 ? 2.557 14.089 -10.130 1.00 73.69 106 LEU A O 1
ATOM 802 N N . GLN A 1 107 ? 4.730 13.867 -9.611 1.00 71.56 107 GLN A N 1
ATOM 803 C CA . GLN A 1 107 ? 4.637 14.462 -8.276 1.00 71.56 107 GLN A CA 1
ATOM 804 C C . GLN A 1 107 ? 4.185 15.921 -8.330 1.00 71.56 107 GLN A C 1
ATOM 806 O O . GLN A 1 107 ? 3.273 16.302 -7.603 1.00 71.56 107 GLN A O 1
ATOM 811 N N . GLN A 1 108 ? 4.794 16.730 -9.201 1.00 74.38 108 GLN A N 1
ATOM 812 C CA . GLN A 1 108 ? 4.416 18.133 -9.378 1.00 74.38 108 GLN A CA 1
ATOM 813 C C . GLN A 1 108 ? 2.996 18.266 -9.925 1.00 74.38 108 GLN A C 1
ATOM 815 O O . GLN A 1 108 ? 2.205 19.052 -9.412 1.00 74.38 108 GLN A O 1
ATOM 820 N N . ARG A 1 109 ? 2.659 17.480 -10.953 1.00 73.19 109 ARG A N 1
ATOM 821 C CA . ARG A 1 109 ? 1.353 17.520 -11.616 1.00 73.19 109 ARG A CA 1
ATOM 822 C C . ARG A 1 109 ? 0.218 17.158 -10.669 1.00 73.19 109 ARG A C 1
ATOM 824 O O . ARG A 1 109 ? -0.848 17.760 -10.742 1.00 73.19 109 ARG A O 1
ATOM 831 N N . TRP A 1 110 ? 0.428 16.158 -9.821 1.00 66.62 110 TRP A N 1
ATOM 832 C CA . TRP A 1 110 ? -0.587 15.708 -8.881 1.00 66.62 110 TRP A CA 1
ATOM 833 C C . TRP A 1 110 ? -0.452 16.341 -7.497 1.00 66.62 110 TRP A C 1
ATOM 835 O O . TRP A 1 110 ? -1.220 15.985 -6.611 1.00 66.62 110 TRP A O 1
ATOM 845 N N . ALA A 1 111 ? 0.457 17.297 -7.293 1.00 63.94 111 ALA A N 1
ATOM 846 C CA . ALA A 1 111 ? 0.572 18.016 -6.029 1.00 63.94 111 ALA A CA 1
ATOM 847 C C . ALA A 1 111 ? -0.795 18.603 -5.623 1.00 63.94 111 ALA A C 1
ATOM 849 O O . ALA A 1 111 ? -1.380 19.408 -6.344 1.00 63.94 111 ALA A O 1
ATOM 850 N N . GLY A 1 112 ? -1.327 18.156 -4.482 1.00 54.06 112 GLY A N 1
ATOM 851 C CA . GLY A 1 112 ? -2.643 18.564 -3.974 1.00 54.06 112 GLY A CA 1
ATOM 852 C C . GLY A 1 112 ? -3.845 17.746 -4.472 1.00 54.06 112 GLY A C 1
ATOM 853 O O . GLY A 1 112 ? -4.935 17.916 -3.935 1.00 54.06 112 GLY A O 1
ATOM 854 N N . ALA A 1 113 ? -3.681 16.827 -5.429 1.00 59.06 113 ALA A N 1
ATOM 855 C CA . ALA A 1 113 ? -4.737 15.895 -5.828 1.00 59.06 113 ALA A CA 1
ATOM 856 C C . ALA A 1 113 ? -4.731 14.643 -4.924 1.00 59.06 113 ALA A C 1
ATOM 858 O O . ALA A 1 113 ? -3.658 14.086 -4.682 1.00 59.06 113 ALA A O 1
ATOM 859 N N . PRO A 1 114 ? -5.890 14.105 -4.494 1.00 52.88 114 PRO A N 1
ATOM 860 C CA . PRO A 1 114 ? -5.953 12.827 -3.768 1.00 52.88 114 PRO A CA 1
ATOM 861 C C . PRO A 1 114 ? -5.228 11.686 -4.508 1.00 52.88 114 PRO A C 1
ATOM 863 O O . PRO A 1 114 ? -4.596 10.826 -3.898 1.00 52.88 114 PRO A O 1
ATOM 866 N N . LEU A 1 115 ? -5.228 11.744 -5.846 1.00 49.66 115 LEU A N 1
ATOM 867 C CA . LEU A 1 115 ? -4.568 10.786 -6.732 1.00 49.66 115 LEU A CA 1
ATOM 868 C C . LEU A 1 115 ? -3.028 10.887 -6.746 1.00 49.66 115 LEU A C 1
ATOM 870 O O . LEU A 1 115 ? -2.386 9.909 -7.121 1.00 49.66 115 LEU A O 1
ATOM 874 N N . ALA A 1 116 ? -2.393 11.974 -6.285 1.00 50.41 116 ALA A N 1
ATOM 875 C CA . ALA A 1 116 ? -0.920 12.027 -6.169 1.00 50.41 116 ALA A CA 1
ATOM 876 C C . ALA A 1 116 ? -0.372 10.891 -5.306 1.00 50.41 116 ALA A C 1
ATOM 878 O O . ALA A 1 116 ? 0.672 10.308 -5.602 1.00 50.41 116 ALA A O 1
ATOM 879 N N . ARG A 1 117 ? -1.123 10.557 -4.251 1.00 49.72 117 ARG A N 1
ATOM 880 C CA . ARG A 1 117 ? -0.792 9.512 -3.280 1.00 49.72 117 ARG A CA 1
ATOM 881 C C . ARG A 1 117 ? -0.825 8.114 -3.899 1.00 49.72 117 ARG A C 1
ATOM 883 O O . ARG A 1 117 ? -0.141 7.201 -3.438 1.00 49.72 117 ARG A O 1
ATOM 890 N N . THR A 1 118 ? -1.568 7.937 -4.995 1.00 51.44 118 THR A N 1
ATOM 891 C CA . THR A 1 118 ? -1.728 6.619 -5.621 1.00 51.44 118 THR A CA 1
ATOM 892 C C . THR A 1 118 ? -0.506 6.158 -6.417 1.00 51.44 118 THR A C 1
ATOM 894 O O . THR A 1 118 ? -0.210 4.961 -6.429 1.00 51.44 118 THR A O 1
ATOM 897 N N . CYS A 1 119 ? 0.250 7.092 -6.994 1.00 49.75 119 CYS A N 1
ATOM 898 C CA . CYS A 1 119 ? 1.319 6.803 -7.957 1.00 49.75 119 CYS A CA 1
ATOM 899 C C . CYS A 1 119 ? 2.686 6.554 -7.320 1.00 49.75 119 CYS A C 1
ATOM 901 O O . CYS A 1 119 ? 3.554 5.947 -7.944 1.00 49.75 119 CYS A O 1
ATOM 903 N N . LEU A 1 120 ? 2.866 6.995 -6.075 1.00 50.38 120 LEU A N 1
ATOM 904 C CA . LEU A 1 120 ? 4.147 6.916 -5.376 1.00 50.38 120 LEU A CA 1
ATOM 905 C C . LEU A 1 120 ? 4.411 5.535 -4.745 1.00 50.38 120 LEU A C 1
ATOM 907 O O . LEU A 1 120 ? 5.549 5.169 -4.494 1.00 50.38 120 LEU A O 1
ATOM 911 N N . GLY A 1 121 ? 3.397 4.679 -4.611 1.00 49.72 121 GLY A N 1
ATOM 912 C CA . GLY A 1 121 ? 3.522 3.416 -3.872 1.00 49.72 121 GLY A CA 1
ATOM 913 C C . GLY A 1 121 ? 3.946 2.160 -4.621 1.00 49.72 121 GLY A C 1
ATOM 914 O O . GLY A 1 121 ? 4.088 1.109 -3.988 1.00 49.72 121 GLY A O 1
ATOM 915 N N . VAL A 1 122 ? 4.043 2.206 -5.949 1.00 51.25 122 VAL A N 1
ATOM 916 C CA . VAL A 1 122 ? 3.912 0.993 -6.775 1.00 51.25 122 VAL A CA 1
ATOM 917 C C . VAL A 1 122 ? 5.115 0.799 -7.697 1.00 51.25 122 VAL A C 1
ATOM 919 O O . VAL A 1 122 ? 4.996 0.323 -8.824 1.00 51.25 122 VAL A O 1
ATOM 922 N N . PHE A 1 123 ? 6.306 1.131 -7.211 1.00 53.44 123 PHE A N 1
ATOM 923 C CA . PHE A 1 123 ? 7.499 0.525 -7.783 1.00 53.44 123 PHE A CA 1
ATOM 924 C C . PHE A 1 123 ? 7.465 -0.981 -7.505 1.00 53.44 123 PHE A C 1
ATOM 926 O O . PHE A 1 123 ? 7.127 -1.400 -6.398 1.00 53.44 123 PHE A O 1
ATOM 933 N N . ARG A 1 124 ? 7.684 -1.766 -8.565 1.00 55.56 124 ARG A N 1
ATOM 934 C CA . ARG A 1 124 ? 7.661 -3.233 -8.658 1.00 55.56 124 ARG A CA 1
ATOM 935 C C . ARG A 1 124 ? 7.896 -3.924 -7.306 1.00 55.56 124 ARG A C 1
ATOM 937 O O . ARG A 1 124 ? 8.917 -3.709 -6.664 1.00 55.56 124 ARG A O 1
ATOM 944 N N . ARG A 1 125 ? 6.937 -4.767 -6.899 1.00 54.00 125 ARG A N 1
ATOM 945 C CA . ARG A 1 125 ? 7.043 -5.615 -5.697 1.00 54.00 125 ARG A CA 1
ATOM 946 C C . ARG A 1 125 ? 6.942 -7.093 -6.042 1.00 54.00 125 ARG A C 1
ATOM 948 O O . ARG A 1 125 ? 6.050 -7.404 -6.850 1.00 54.00 125 ARG A O 1
ATOM 955 N N . PRO A 1 126 ? 7.724 -7.963 -5.379 1.00 55.19 126 PRO A N 1
ATOM 956 C CA . PRO A 1 126 ? 8.622 -7.675 -4.239 1.00 55.19 126 PRO A CA 1
ATOM 957 C C . PRO A 1 126 ? 9.881 -6.862 -4.607 1.00 55.19 126 PRO A C 1
ATOM 959 O O . PRO A 1 126 ? 10.378 -6.984 -5.722 1.00 55.19 126 PRO A O 1
ATOM 962 N N . LEU A 1 127 ? 10.416 -6.053 -3.676 1.00 60.44 127 LEU A N 1
ATOM 963 C CA . LEU A 1 127 ? 11.687 -5.314 -3.835 1.00 60.44 127 LEU A CA 1
ATOM 964 C C . LEU A 1 127 ? 12.849 -6.230 -4.252 1.00 60.44 127 LEU A C 1
ATOM 966 O O . LEU A 1 127 ? 13.772 -5.783 -4.926 1.00 60.44 127 LEU A O 1
ATOM 970 N N . ALA A 1 128 ? 12.783 -7.511 -3.881 1.00 60.31 128 ALA A N 1
ATOM 971 C CA . ALA A 1 128 ? 13.740 -8.540 -4.283 1.00 60.31 128 ALA A CA 1
ATOM 972 C C . ALA A 1 128 ? 13.830 -8.738 -5.810 1.00 60.31 128 ALA A C 1
ATOM 974 O O . ALA A 1 128 ? 14.869 -9.168 -6.303 1.00 60.31 128 ALA A O 1
ATOM 975 N N . ASP A 1 129 ? 12.777 -8.389 -6.554 1.00 58.31 129 ASP A N 1
ATOM 976 C CA . ASP A 1 129 ? 12.727 -8.512 -8.015 1.00 58.31 129 ASP A CA 1
ATOM 977 C C . ASP A 1 129 ? 13.238 -7.247 -8.731 1.00 58.31 129 ASP A C 1
ATOM 979 O O . ASP A 1 129 ? 13.277 -7.193 -9.964 1.00 58.31 129 ASP A O 1
ATOM 983 N N . VAL A 1 130 ? 13.611 -6.207 -7.977 1.00 64.25 130 VAL A N 1
ATOM 984 C CA . VAL A 1 130 ? 14.195 -4.974 -8.511 1.00 64.25 130 VAL A CA 1
ATOM 985 C C . VAL A 1 130 ? 15.693 -5.188 -8.716 1.00 64.25 130 VAL A C 1
ATOM 987 O O . VAL A 1 130 ? 16.408 -5.614 -7.811 1.00 64.25 130 VAL A O 1
ATOM 990 N N . GLY A 1 131 ? 16.203 -4.855 -9.905 1.00 63.19 131 GLY A N 1
ATOM 991 C CA . GLY A 1 131 ? 17.639 -4.932 -10.180 1.00 63.19 131 GLY A CA 1
ATOM 992 C C . GLY A 1 131 ? 18.459 -4.127 -9.161 1.00 63.19 131 GLY A C 1
ATOM 993 O O . GLY A 1 131 ? 18.085 -3.010 -8.805 1.00 63.19 131 GLY A O 1
ATOM 994 N N . ALA A 1 132 ? 19.602 -4.665 -8.719 1.00 67.06 132 ALA A N 1
ATOM 995 C CA . ALA A 1 132 ? 20.394 -4.106 -7.613 1.00 67.06 132 ALA A CA 1
ATOM 996 C C . ALA A 1 132 ? 20.759 -2.616 -7.777 1.00 67.06 132 ALA A C 1
ATOM 998 O O . ALA A 1 132 ? 20.797 -1.879 -6.797 1.00 67.06 132 ALA A O 1
ATOM 999 N N . ALA A 1 133 ? 20.964 -2.146 -9.012 1.00 65.62 133 ALA A N 1
ATOM 1000 C CA . ALA A 1 133 ? 21.256 -0.739 -9.302 1.00 65.62 133 ALA A CA 1
ATOM 1001 C C . ALA A 1 133 ? 20.074 0.218 -9.017 1.00 65.62 133 ALA A C 1
ATOM 1003 O O . ALA A 1 133 ? 20.267 1.410 -8.783 1.00 65.62 133 ALA A O 1
ATOM 1004 N N . PHE A 1 134 ? 18.845 -0.298 -9.006 1.00 65.56 134 PHE A N 1
ATOM 1005 C CA . PHE A 1 134 ? 17.623 0.465 -8.750 1.00 65.56 134 PHE A CA 1
ATOM 1006 C C . PHE A 1 134 ? 17.063 0.282 -7.347 1.00 65.56 134 PHE A C 1
ATOM 1008 O O . PHE A 1 134 ? 16.259 1.105 -6.914 1.00 65.56 134 PHE A O 1
ATOM 1015 N N . ALA A 1 135 ? 17.498 -0.749 -6.622 1.00 70.44 135 ALA A N 1
ATOM 1016 C CA . ALA A 1 135 ? 17.030 -1.022 -5.269 1.00 70.44 135 ALA A CA 1
ATOM 1017 C C . ALA A 1 135 ? 17.149 0.193 -4.316 1.00 70.44 135 ALA A C 1
ATOM 1019 O O . ALA A 1 135 ? 16.180 0.454 -3.601 1.00 70.44 135 ALA A O 1
ATOM 1020 N N . PRO A 1 136 ? 18.233 1.004 -4.331 1.00 72.44 136 PRO A N 1
ATOM 1021 C CA . PRO A 1 136 ? 18.310 2.210 -3.499 1.00 72.44 136 PRO A CA 1
ATOM 1022 C C . PRO A 1 136 ? 17.263 3.268 -3.868 1.00 72.44 136 PRO A C 1
ATOM 1024 O O . PRO A 1 136 ? 16.667 3.892 -2.995 1.00 72.44 136 PRO A O 1
ATOM 1027 N N . HIS A 1 137 ? 16.998 3.441 -5.164 1.00 69.06 137 HIS A N 1
ATOM 1028 C CA . HIS A 1 137 ? 16.035 4.420 -5.665 1.00 69.06 137 HIS A CA 1
ATOM 1029 C C . HIS A 1 137 ? 14.608 4.023 -5.301 1.00 69.06 137 HIS A C 1
ATOM 1031 O O . HIS A 1 137 ? 13.862 4.826 -4.747 1.00 69.06 137 HIS A O 1
ATOM 1037 N N . VAL A 1 138 ? 14.250 2.759 -5.535 1.00 69.62 138 VAL A N 1
ATOM 1038 C CA . VAL A 1 138 ? 12.935 2.231 -5.165 1.00 69.62 138 VAL A CA 1
ATOM 1039 C C . VAL A 1 138 ? 12.730 2.284 -3.651 1.00 69.62 138 VAL A C 1
ATOM 1041 O O . VAL A 1 138 ? 11.650 2.661 -3.199 1.00 69.62 138 VAL A O 1
ATOM 1044 N N . ALA A 1 139 ? 13.761 1.977 -2.860 1.00 76.50 139 ALA A N 1
ATOM 1045 C CA . ALA A 1 139 ? 13.696 2.121 -1.411 1.00 76.50 139 ALA A CA 1
ATOM 1046 C C . ALA A 1 139 ? 13.470 3.581 -0.987 1.00 76.50 139 ALA A C 1
ATOM 1048 O O . ALA A 1 139 ? 12.595 3.849 -0.165 1.00 76.50 139 ALA A O 1
ATOM 1049 N N . GLY A 1 140 ? 14.185 4.534 -1.593 1.00 76.94 140 GLY A N 1
ATOM 1050 C CA . GLY A 1 140 ? 13.988 5.965 -1.353 1.00 76.94 140 GLY A CA 1
ATOM 1051 C C . GLY A 1 140 ? 12.572 6.446 -1.694 1.00 76.94 140 GLY A C 1
ATOM 1052 O O . GLY A 1 140 ? 11.965 7.187 -0.920 1.00 76.94 140 GLY A O 1
ATOM 1053 N N . GLU A 1 141 ? 12.007 5.988 -2.813 1.00 70.88 141 GLU A N 1
ATOM 1054 C CA . GLU A 1 141 ? 10.618 6.272 -3.200 1.00 70.88 141 GLU A CA 1
ATOM 1055 C C . GLU A 1 141 ? 9.609 5.652 -2.227 1.00 70.88 141 GLU A C 1
ATOM 1057 O O . GLU A 1 141 ? 8.653 6.315 -1.819 1.00 70.88 141 GLU A O 1
ATOM 1062 N N . ALA A 1 142 ? 9.833 4.408 -1.800 1.00 74.81 142 ALA A N 1
ATOM 1063 C CA . ALA A 1 142 ? 8.979 3.730 -0.830 1.00 74.81 142 ALA A CA 1
ATOM 1064 C C . ALA A 1 142 ? 8.982 4.459 0.526 1.00 74.81 142 ALA A C 1
ATOM 1066 O O . ALA A 1 142 ? 7.924 4.693 1.109 1.00 74.81 142 ALA A O 1
ATOM 1067 N N . LEU A 1 143 ? 10.153 4.912 0.981 1.00 81.25 143 LEU A N 1
ATOM 1068 C CA . LEU A 1 143 ? 10.310 5.722 2.189 1.00 81.25 143 LEU A CA 1
ATOM 1069 C C . LEU A 1 143 ? 9.660 7.104 2.067 1.00 81.25 143 LEU A C 1
ATOM 1071 O O . LEU A 1 143 ? 9.125 7.620 3.048 1.00 81.25 143 LEU A O 1
ATOM 1075 N N . ARG A 1 144 ? 9.702 7.737 0.889 1.00 77.06 144 ARG A N 1
ATOM 1076 C CA . ARG A 1 144 ? 8.989 9.004 0.663 1.00 77.06 144 ARG A CA 1
ATOM 1077 C C . ARG A 1 144 ? 7.480 8.792 0.683 1.00 77.06 144 ARG A C 1
ATOM 1079 O O . ARG A 1 144 ? 6.759 9.579 1.283 1.00 77.06 144 ARG A O 1
ATOM 1086 N N . SER A 1 145 ? 7.015 7.711 0.073 1.00 71.44 145 SER A N 1
ATOM 1087 C CA . SER A 1 145 ? 5.596 7.355 0.015 1.00 71.44 145 SER A CA 1
ATOM 1088 C C . SER A 1 145 ? 5.028 7.066 1.393 1.00 71.44 145 SER A C 1
ATOM 1090 O O . SER A 1 145 ? 3.966 7.578 1.729 1.00 71.44 145 SER A O 1
ATOM 1092 N N . LEU A 1 146 ? 5.784 6.337 2.217 1.00 79.00 146 LEU A N 1
ATOM 1093 C CA . LEU A 1 146 ? 5.461 6.099 3.619 1.00 79.00 146 LEU A CA 1
ATOM 1094 C C . LEU A 1 146 ? 5.261 7.409 4.402 1.00 79.00 146 LEU A C 1
ATOM 1096 O O . LEU A 1 146 ? 4.363 7.485 5.233 1.00 79.00 146 LEU A O 1
ATOM 1100 N N . ARG A 1 147 ? 6.053 8.451 4.118 1.00 82.81 147 ARG A N 1
ATOM 1101 C CA . ARG A 1 147 ? 5.902 9.773 4.753 1.00 82.81 147 ARG A CA 1
ATOM 1102 C C . ARG A 1 147 ? 4.687 10.551 4.257 1.00 82.81 147 ARG A C 1
ATOM 1104 O O . ARG A 1 147 ? 4.037 11.228 5.043 1.00 82.81 147 ARG A O 1
ATOM 1111 N N . VAL A 1 148 ? 4.409 10.483 2.957 1.00 72.00 148 VAL A N 1
ATOM 1112 C CA . VAL A 1 148 ? 3.320 11.242 2.320 1.00 72.00 148 VAL A CA 1
ATOM 1113 C C . VAL A 1 148 ? 1.948 10.629 2.613 1.00 72.00 148 VAL A C 1
ATOM 1115 O O . VAL A 1 148 ? 0.970 11.364 2.740 1.00 72.00 148 VAL A O 1
ATOM 1118 N N . ASP A 1 149 ? 1.864 9.301 2.697 1.00 68.44 149 ASP A N 1
ATOM 1119 C CA . ASP A 1 149 ? 0.610 8.570 2.891 1.00 68.44 149 ASP A CA 1
ATOM 1120 C C . ASP A 1 149 ? 0.788 7.365 3.837 1.00 68.44 149 ASP A C 1
ATOM 1122 O O . ASP A 1 149 ? 0.718 6.204 3.420 1.00 68.44 149 ASP A O 1
ATOM 1126 N N . PRO A 1 150 ? 1.053 7.614 5.131 1.00 75.81 150 PRO A N 1
ATOM 1127 C CA . PRO A 1 150 ? 1.343 6.551 6.088 1.00 75.81 150 PRO A CA 1
ATOM 1128 C C . PRO A 1 150 ? 0.187 5.563 6.268 1.00 75.81 150 PRO A C 1
ATOM 1130 O O . PRO A 1 150 ? 0.444 4.408 6.592 1.00 75.81 150 PRO A O 1
ATOM 1133 N N . ASP A 1 151 ? -1.066 5.966 6.031 1.00 69.44 151 ASP A N 1
ATOM 1134 C CA . ASP A 1 151 ? -2.218 5.062 6.161 1.00 69.44 151 ASP A CA 1
ATOM 1135 C C . ASP A 1 151 ? -2.148 3.892 5.173 1.00 69.44 151 ASP A C 1
ATOM 1137 O O . ASP A 1 151 ? -2.481 2.762 5.523 1.00 69.44 151 ASP A O 1
ATOM 1141 N N . ARG A 1 152 ? -1.641 4.151 3.962 1.00 66.00 152 ARG A N 1
ATOM 1142 C CA . ARG A 1 152 ? -1.520 3.151 2.898 1.00 66.00 152 ARG A CA 1
ATOM 1143 C C . ARG A 1 152 ? -0.320 2.215 3.058 1.00 66.00 152 ARG A C 1
ATOM 1145 O O . ARG A 1 152 ? -0.361 1.090 2.562 1.00 66.00 152 ARG A O 1
ATOM 1152 N N . PHE A 1 153 ? 0.770 2.689 3.664 1.00 72.38 153 PHE A N 1
ATOM 1153 C CA . PHE A 1 153 ? 2.055 1.971 3.677 1.00 72.38 153 PHE A CA 1
ATOM 1154 C C . PHE A 1 153 ? 2.457 1.410 5.039 1.00 72.38 153 PHE A C 1
ATOM 1156 O O . PHE A 1 153 ? 3.344 0.555 5.087 1.00 72.38 153 PHE A O 1
ATOM 1163 N N . LEU A 1 154 ? 1.841 1.862 6.134 1.00 75.56 154 LEU A N 1
ATOM 1164 C CA . LEU A 1 154 ? 2.040 1.239 7.436 1.00 75.56 154 LEU A CA 1
ATOM 1165 C C . LEU A 1 154 ? 1.214 -0.048 7.534 1.00 75.56 154 LEU A C 1
ATOM 1167 O O . LEU A 1 154 ? 0.028 -0.027 7.204 1.00 75.56 154 LEU A O 1
ATOM 1171 N N . PRO A 1 155 ? 1.800 -1.151 8.028 1.00 67.75 155 PRO A N 1
ATOM 1172 C CA . PRO A 1 155 ? 1.058 -2.380 8.233 1.00 67.75 155 PRO A CA 1
ATOM 1173 C C . PRO A 1 155 ? -0.069 -2.163 9.245 1.00 67.75 155 PRO A C 1
ATOM 1175 O O . PRO A 1 155 ? 0.068 -1.437 10.238 1.00 67.75 155 PRO A O 1
ATOM 1178 N N . HIS A 1 156 ? -1.190 -2.838 9.007 1.00 64.06 156 HIS A N 1
ATOM 1179 C CA . HIS A 1 156 ? -2.178 -3.042 10.054 1.00 64.06 156 HIS A CA 1
ATOM 1180 C C . HIS A 1 156 ? -1.556 -3.882 11.182 1.00 64.06 156 HIS A C 1
ATOM 1182 O O . HIS A 1 156 ? -0.708 -4.736 10.940 1.00 64.06 156 HIS A O 1
ATOM 1188 N N . ARG A 1 157 ? -1.983 -3.651 12.429 1.00 58.91 157 ARG A N 1
ATOM 1189 C CA . ARG A 1 157 ? -1.422 -4.321 13.621 1.00 58.91 157 ARG A CA 1
ATOM 1190 C C . ARG A 1 157 ? -1.827 -5.793 13.752 1.00 58.91 157 ARG A C 1
ATOM 1192 O O . ARG A 1 157 ? -1.478 -6.428 14.740 1.00 58.91 157 ARG A O 1
ATOM 1199 N N . THR A 1 158 ? -2.602 -6.330 12.812 1.00 50.44 158 THR A N 1
ATOM 1200 C CA . THR A 1 158 ? -3.080 -7.705 12.886 1.00 50.44 158 THR A CA 1
ATOM 1201 C C . THR A 1 158 ? -2.114 -8.679 12.240 1.00 50.44 158 THR A C 1
ATOM 1203 O O . THR A 1 158 ? -2.016 -8.792 11.020 1.00 50.44 158 THR A O 1
ATOM 1206 N N . ASP A 1 159 ? -1.473 -9.477 13.089 1.00 42.16 159 ASP A N 1
ATOM 1207 C CA . ASP A 1 159 ? -0.790 -10.688 12.663 1.00 42.16 159 ASP A CA 1
ATOM 1208 C C . ASP A 1 159 ? -1.790 -11.628 11.970 1.00 42.16 159 ASP A C 1
ATOM 1210 O O . ASP A 1 159 ? -2.801 -12.041 12.549 1.00 42.16 159 ASP A O 1
ATOM 1214 N N . GLY A 1 160 ? -1.532 -11.978 10.711 1.00 39.00 160 GLY A N 1
ATOM 1215 C CA . GLY A 1 160 ? -2.136 -13.162 10.092 1.00 39.00 160 GLY A CA 1
ATOM 1216 C C . GLY A 1 160 ? -3.256 -12.960 9.069 1.00 39.00 160 GLY A C 1
ATOM 1217 O O . GLY A 1 160 ? -3.862 -13.955 8.686 1.00 39.00 160 GLY A O 1
ATOM 1218 N N . PHE A 1 161 ? -3.517 -11.752 8.563 1.00 38.25 161 PHE A N 1
ATOM 1219 C CA . PHE A 1 161 ? -4.319 -11.597 7.338 1.00 38.25 161 PHE A CA 1
ATOM 1220 C C . PHE A 1 161 ? -3.496 -11.013 6.189 1.00 38.25 161 PHE A C 1
ATOM 1222 O O . PHE A 1 161 ? -2.482 -10.358 6.407 1.00 38.25 161 PHE A O 1
ATOM 1229 N N . VAL A 1 162 ? -3.921 -11.317 4.957 1.00 36.91 162 VAL A N 1
ATOM 1230 C CA . VAL A 1 162 ? -3.279 -10.939 3.688 1.00 36.91 162 VAL A CA 1
ATOM 1231 C C . VAL A 1 162 ? -2.857 -9.467 3.726 1.00 36.91 162 VAL A C 1
ATOM 1233 O O . VAL A 1 162 ? -3.704 -8.586 3.577 1.00 36.91 162 VAL A O 1
ATOM 1236 N N . MET A 1 163 ? -1.557 -9.213 3.922 1.00 40.91 163 MET A N 1
ATOM 1237 C CA . MET A 1 163 ? -0.989 -7.871 3.791 1.00 40.91 163 MET A CA 1
ATOM 1238 C C . MET A 1 163 ? -1.371 -7.328 2.420 1.00 40.91 163 MET A C 1
ATOM 1240 O O . MET A 1 163 ? -1.102 -7.993 1.404 1.00 40.91 163 MET A O 1
ATOM 1244 N N . ARG A 1 164 ? -1.955 -6.124 2.372 1.00 50.06 164 ARG A N 1
ATOM 1245 C CA . ARG A 1 164 ? -2.122 -5.427 1.092 1.00 50.06 164 ARG A CA 1
ATOM 1246 C C . ARG A 1 164 ? -0.744 -5.280 0.458 1.00 50.06 164 ARG A C 1
ATOM 1248 O O . ARG A 1 164 ? 0.276 -5.204 1.151 1.00 50.06 164 ARG A O 1
ATOM 1255 N N . ARG A 1 165 ? -0.680 -5.280 -0.876 1.00 48.22 165 ARG A N 1
ATOM 1256 C CA . ARG A 1 165 ? 0.603 -5.234 -1.594 1.00 48.22 165 ARG A CA 1
ATOM 1257 C C . ARG A 1 165 ? 1.448 -4.054 -1.115 1.00 48.22 165 ARG A C 1
ATOM 1259 O O . ARG A 1 165 ? 2.662 -4.198 -1.047 1.00 48.22 165 ARG A O 1
ATOM 1266 N N . GLU A 1 166 ? 0.798 -2.952 -0.744 1.00 51.81 166 GLU A N 1
ATOM 1267 C CA . GLU A 1 166 ? 1.342 -1.692 -0.244 1.00 51.81 166 GLU A CA 1
ATOM 1268 C C . GLU A 1 166 ? 1.887 -1.738 1.190 1.00 51.81 166 GLU A C 1
ATOM 1270 O O . GLU A 1 166 ? 2.918 -1.121 1.447 1.00 51.81 166 GLU A O 1
ATOM 1275 N N . GLU A 1 167 ? 1.318 -2.547 2.078 1.00 54.38 167 GLU A N 1
ATOM 1276 C CA . GLU A 1 167 ? 1.759 -2.703 3.479 1.00 54.38 167 GLU A CA 1
ATOM 1277 C C . GLU A 1 167 ? 3.095 -3.455 3.592 1.00 54.38 167 GLU A C 1
ATOM 1279 O O . GLU A 1 167 ? 3.809 -3.357 4.589 1.00 54.38 167 GLU A O 1
ATOM 1284 N N . ARG A 1 168 ? 3.495 -4.152 2.520 1.00 63.53 168 ARG A N 1
ATOM 1285 C CA . ARG A 1 168 ? 4.780 -4.859 2.445 1.00 63.53 168 ARG A CA 1
ATOM 1286 C C . ARG A 1 168 ? 6.003 -3.935 2.407 1.00 63.53 168 ARG A C 1
ATOM 1288 O O . ARG A 1 168 ? 7.105 -4.454 2.508 1.00 63.53 168 ARG A O 1
ATOM 1295 N N . VAL A 1 169 ? 5.853 -2.602 2.289 1.00 68.50 169 VAL A N 1
ATOM 1296 C CA . VAL A 1 169 ? 7.009 -1.668 2.254 1.00 68.50 169 VAL A CA 1
ATOM 1297 C C . VAL A 1 169 ? 7.862 -1.846 3.493 1.00 68.50 169 VAL A C 1
ATOM 1299 O O . VAL A 1 169 ? 9.074 -1.995 3.387 1.00 68.50 169 VAL A O 1
ATOM 1302 N N . VAL A 1 170 ? 7.220 -1.833 4.661 1.00 77.25 170 VAL A N 1
ATOM 1303 C CA . VAL A 1 170 ? 7.916 -1.923 5.944 1.00 77.25 170 VAL A CA 1
ATOM 1304 C C . VAL A 1 170 ? 8.651 -3.257 6.042 1.00 77.25 170 VAL A C 1
ATOM 1306 O O . VAL A 1 170 ? 9.828 -3.268 6.374 1.00 77.25 170 VAL A O 1
ATOM 1309 N N . VAL A 1 171 ? 8.000 -4.363 5.674 1.00 77.56 171 VAL A N 1
ATOM 1310 C CA . VAL A 1 171 ? 8.596 -5.708 5.716 1.00 77.56 171 VAL A CA 1
ATOM 1311 C C . VAL A 1 171 ? 9.753 -5.853 4.724 1.00 77.56 171 VAL A C 1
ATOM 1313 O O . VAL A 1 171 ? 10.811 -6.362 5.079 1.00 77.56 171 VAL A O 1
ATOM 1316 N N . GLU A 1 172 ? 9.580 -5.395 3.485 1.00 76.62 172 GLU A N 1
ATOM 1317 C CA . GLU A 1 172 ? 10.587 -5.533 2.430 1.00 76.62 172 GLU A CA 1
ATOM 1318 C C . GLU A 1 172 ? 11.808 -4.632 2.688 1.00 76.62 172 GLU A C 1
ATOM 1320 O O . GLU A 1 172 ? 12.937 -5.072 2.480 1.00 76.62 172 GLU A O 1
ATOM 1325 N N . LEU A 1 173 ? 11.615 -3.414 3.210 1.00 82.94 173 LEU A N 1
ATOM 1326 C CA . LEU A 1 173 ? 12.719 -2.550 3.648 1.00 82.94 173 LEU A CA 1
ATOM 1327 C C . LEU A 1 173 ? 13.390 -3.071 4.927 1.00 82.94 173 LEU A C 1
ATOM 1329 O O . LEU A 1 173 ? 14.612 -2.988 5.047 1.00 82.94 173 LEU A O 1
ATOM 1333 N N . ALA A 1 174 ? 12.625 -3.653 5.857 1.00 85.62 174 ALA A N 1
ATOM 1334 C CA . ALA A 1 174 ? 13.163 -4.296 7.055 1.00 85.62 174 ALA A CA 1
ATOM 1335 C C . ALA A 1 174 ? 14.010 -5.539 6.727 1.00 85.62 174 ALA A C 1
ATOM 1337 O O . ALA A 1 174 ? 14.956 -5.842 7.448 1.00 85.62 174 ALA A O 1
ATOM 1338 N N . ALA A 1 175 ? 13.703 -6.243 5.634 1.00 84.06 175 ALA A N 1
ATOM 1339 C CA . ALA A 1 175 ? 14.496 -7.360 5.116 1.00 84.06 175 ALA A CA 1
ATOM 1340 C C . ALA A 1 175 ? 15.665 -6.919 4.207 1.00 84.06 175 ALA A C 1
ATOM 1342 O O . ALA A 1 175 ? 16.438 -7.762 3.750 1.00 84.06 175 ALA A O 1
ATOM 1343 N N . GLY A 1 176 ? 15.775 -5.618 3.923 1.00 83.19 176 GLY A N 1
ATOM 1344 C CA . GLY A 1 176 ? 16.764 -5.033 3.026 1.00 83.19 176 GLY A CA 1
ATOM 1345 C C . GLY A 1 176 ? 18.163 -4.864 3.632 1.00 83.19 176 GLY A C 1
ATOM 1346 O O . GLY A 1 176 ? 18.554 -5.517 4.602 1.00 83.19 176 GLY A O 1
ATOM 1347 N N . THR A 1 177 ? 18.951 -3.965 3.041 1.00 87.25 177 THR A N 1
ATOM 1348 C CA . THR A 1 177 ? 20.301 -3.632 3.521 1.00 87.25 177 THR A CA 1
ATOM 1349 C C . THR A 1 177 ? 20.260 -2.934 4.885 1.00 87.25 177 THR A C 1
ATOM 1351 O O . THR A 1 177 ? 19.238 -2.395 5.306 1.00 87.25 177 THR A O 1
ATOM 1354 N N . THR A 1 178 ? 21.393 -2.894 5.594 1.00 90.69 178 THR A N 1
ATOM 1355 C CA . THR A 1 178 ? 21.505 -2.131 6.852 1.00 90.69 178 THR A CA 1
ATOM 1356 C C . THR A 1 178 ? 21.118 -0.664 6.672 1.00 90.69 178 THR A C 1
ATOM 1358 O O . THR A 1 178 ? 20.335 -0.154 7.462 1.00 90.69 178 THR A O 1
ATOM 1361 N N . GLU A 1 179 ? 21.558 -0.031 5.584 1.00 89.19 179 GLU A N 1
ATOM 1362 C CA . GLU A 1 179 ? 21.190 1.351 5.261 1.00 89.19 179 GLU A CA 1
ATOM 1363 C C . GLU A 1 179 ? 19.670 1.521 5.079 1.00 89.19 179 GLU A C 1
ATOM 1365 O O . GLU A 1 179 ? 19.078 2.444 5.634 1.00 89.19 179 GLU A O 1
ATOM 1370 N N . GLN A 1 180 ? 19.008 0.608 4.359 1.00 87.25 180 GLN A N 1
ATOM 1371 C CA . GLN A 1 180 ? 17.551 0.652 4.169 1.00 87.25 180 GLN A CA 1
ATOM 1372 C C . GLN A 1 180 ? 16.796 0.498 5.496 1.00 87.25 180 GLN A C 1
ATOM 1374 O O . GLN A 1 180 ? 15.815 1.207 5.729 1.00 87.25 180 GLN A O 1
ATOM 1379 N N . ARG A 1 181 ? 17.273 -0.381 6.387 1.00 90.88 181 ARG A N 1
ATOM 1380 C CA . ARG A 1 181 ? 16.702 -0.567 7.730 1.00 90.88 181 ARG A CA 1
ATOM 1381 C C . ARG A 1 181 ? 16.855 0.678 8.599 1.00 90.88 181 ARG A C 1
ATOM 1383 O O . ARG A 1 181 ? 15.896 1.079 9.248 1.00 90.88 181 ARG A O 1
ATOM 1390 N N . GLU A 1 182 ? 18.021 1.318 8.582 1.00 93.12 182 GLU A N 1
ATOM 1391 C CA . GLU A 1 182 ? 18.270 2.563 9.319 1.00 93.12 182 GLU A CA 1
ATOM 1392 C C . GLU A 1 182 ? 17.395 3.714 8.803 1.00 93.12 182 GLU A C 1
ATOM 1394 O O . GLU A 1 182 ? 16.784 4.440 9.589 1.00 93.12 182 GLU A O 1
ATOM 1399 N N . GLN A 1 183 ? 17.265 3.850 7.480 1.00 92.19 183 GLN A N 1
ATOM 1400 C CA . GLN A 1 183 ? 16.398 4.857 6.867 1.00 92.19 183 GLN A CA 1
ATOM 1401 C C . GLN A 1 183 ? 14.911 4.610 7.168 1.00 92.19 183 GLN A C 1
ATOM 1403 O O . GLN A 1 183 ? 14.170 5.567 7.415 1.00 92.19 183 GLN A O 1
ATOM 1408 N N . LEU A 1 184 ? 14.473 3.345 7.178 1.00 92.88 184 LEU A N 1
ATOM 1409 C CA . LEU A 1 184 ? 13.127 2.958 7.602 1.00 92.88 184 LEU A CA 1
ATOM 1410 C C . LEU A 1 184 ? 12.896 3.305 9.073 1.00 92.88 184 LEU A C 1
ATOM 1412 O O . LEU A 1 184 ? 11.879 3.920 9.388 1.00 92.88 184 LEU A O 1
ATOM 1416 N N . ALA A 1 185 ? 13.838 2.968 9.956 1.00 94.25 185 ALA A N 1
ATOM 1417 C CA . ALA A 1 185 ? 13.744 3.306 11.370 1.00 94.25 185 ALA A CA 1
ATOM 1418 C C . ALA A 1 185 ? 13.593 4.824 11.559 1.00 94.25 185 ALA A C 1
ATOM 1420 O O . ALA A 1 185 ? 12.657 5.281 12.213 1.00 94.25 185 ALA A O 1
ATOM 1421 N N . ALA A 1 186 ? 14.442 5.624 10.911 1.00 94.94 186 ALA A N 1
ATOM 1422 C CA . ALA A 1 186 ? 14.352 7.080 10.973 1.00 94.94 186 ALA A CA 1
ATOM 1423 C C . ALA A 1 186 ? 12.989 7.608 10.484 1.00 94.94 186 ALA A C 1
ATOM 1425 O O . ALA A 1 186 ? 12.391 8.455 11.146 1.00 94.94 186 ALA A O 1
ATOM 1426 N N . ALA A 1 187 ? 12.467 7.079 9.371 1.00 93.56 187 ALA A N 1
ATOM 1427 C CA . ALA A 1 187 ? 11.158 7.463 8.840 1.00 93.56 187 ALA A CA 1
ATOM 1428 C C . ALA A 1 187 ? 10.007 7.103 9.794 1.00 93.56 187 ALA A C 1
ATOM 1430 O O . ALA A 1 187 ? 9.096 7.898 10.002 1.00 93.56 187 ALA A O 1
ATOM 1431 N N . LEU A 1 188 ? 10.043 5.920 10.405 1.00 94.69 188 LEU A N 1
ATOM 1432 C CA . LEU A 1 188 ? 9.035 5.490 11.372 1.00 94.69 188 LEU A CA 1
ATOM 1433 C C . LEU A 1 188 ? 9.087 6.336 12.651 1.00 94.69 188 LEU A C 1
ATOM 1435 O O . LEU A 1 188 ? 8.041 6.757 13.139 1.00 94.69 188 LEU A O 1
ATOM 1439 N N . VAL A 1 189 ? 10.281 6.662 13.163 1.00 95.62 189 VAL A N 1
ATOM 1440 C CA . VAL A 1 189 ? 10.429 7.611 14.280 1.00 95.62 189 VAL A CA 1
ATOM 1441 C C . VAL A 1 189 ? 9.840 8.969 13.900 1.00 95.62 189 VAL A C 1
ATOM 1443 O O . VAL A 1 189 ? 9.058 9.515 14.669 1.00 95.62 189 VAL A O 1
ATOM 1446 N N . GLU A 1 190 ? 10.149 9.501 12.721 1.00 95.12 190 GLU A N 1
ATOM 1447 C CA . GLU A 1 190 ? 9.587 10.766 12.230 1.00 95.12 190 GLU A CA 1
ATOM 1448 C C . GLU A 1 190 ? 8.048 10.743 12.232 1.00 95.12 190 GLU A C 1
ATOM 1450 O O . GLU A 1 190 ? 7.416 11.645 12.784 1.00 95.12 190 GLU A O 1
ATOM 1455 N N . LEU A 1 191 ? 7.441 9.667 11.719 1.00 93.88 191 LEU A N 1
ATOM 1456 C CA . LEU A 1 191 ? 5.988 9.485 11.719 1.00 93.88 191 LEU A CA 1
ATOM 1457 C C . LEU A 1 191 ? 5.389 9.463 13.132 1.00 93.88 191 LEU A C 1
ATOM 1459 O O . LEU A 1 191 ? 4.330 10.046 13.345 1.00 93.88 191 LEU A O 1
ATOM 1463 N N . THR A 1 192 ? 6.051 8.855 14.125 1.00 93.56 192 THR A N 1
ATOM 1464 C CA . THR A 1 192 ? 5.530 8.866 15.509 1.00 93.56 192 THR A CA 1
ATOM 1465 C C . THR A 1 192 ? 5.533 10.264 16.135 1.00 93.56 192 THR A C 1
ATOM 1467 O O . THR A 1 192 ? 4.723 10.532 17.025 1.00 93.56 192 THR A O 1
ATOM 1470 N N . HIS A 1 193 ? 6.386 11.177 15.664 1.00 91.81 193 HIS A N 1
ATOM 1471 C CA . HIS A 1 193 ? 6.472 12.555 16.161 1.00 91.81 193 HIS A CA 1
ATOM 1472 C C . HIS A 1 193 ? 5.643 13.553 15.336 1.00 91.81 193 HIS A C 1
ATOM 1474 O O . HIS A 1 193 ? 5.454 14.686 15.779 1.00 91.81 193 HIS A O 1
ATOM 1480 N N . ASN A 1 194 ? 5.127 13.149 14.173 1.00 91.56 194 ASN A N 1
ATOM 1481 C CA . ASN A 1 194 ? 4.353 14.022 13.298 1.00 91.56 194 ASN A CA 1
ATOM 1482 C C . ASN A 1 194 ? 2.967 14.327 13.903 1.00 91.56 194 ASN A C 1
ATOM 1484 O O . ASN A 1 194 ? 2.155 13.427 14.118 1.00 91.56 194 ASN A O 1
ATOM 1488 N N . GLN A 1 195 ? 2.712 15.608 14.190 1.00 88.94 195 GLN A N 1
ATOM 1489 C CA . GLN A 1 195 ? 1.477 16.084 14.822 1.00 88.94 195 GLN A CA 1
ATOM 1490 C C . GLN A 1 195 ? 0.293 16.178 13.852 1.00 88.94 195 GLN A C 1
ATOM 1492 O O . GLN A 1 195 ? -0.846 16.168 14.307 1.00 88.94 195 GLN A O 1
ATOM 1497 N N . ASP A 1 196 ? 0.553 16.204 12.543 1.00 85.88 196 ASP A N 1
ATOM 1498 C CA . ASP A 1 196 ? -0.485 16.238 11.506 1.00 85.88 196 ASP A CA 1
ATOM 1499 C C . ASP A 1 196 ? -1.106 14.852 11.262 1.00 85.88 196 ASP A C 1
ATOM 1501 O O . ASP A 1 196 ? -2.097 14.717 10.542 1.00 85.88 196 ASP A O 1
ATOM 1505 N N . LEU A 1 197 ? -0.518 13.801 11.843 1.00 81.75 197 LEU A N 1
ATOM 1506 C CA . LEU A 1 197 ? -1.011 12.434 11.739 1.00 81.75 197 LEU A CA 1
ATOM 1507 C C . LEU A 1 197 ? -1.975 12.099 12.870 1.00 81.75 197 LEU A C 1
ATOM 1509 O O . LEU A 1 197 ? -1.777 12.476 14.028 1.00 81.75 197 LEU A O 1
ATOM 1513 N N . SER A 1 198 ? -2.976 11.287 12.538 1.00 80.19 198 SER A N 1
ATOM 1514 C CA . SER A 1 198 ? -3.892 10.728 13.530 1.00 80.19 198 SER A CA 1
ATOM 1515 C C . SER A 1 198 ? -3.138 9.888 14.575 1.00 80.19 198 SER A C 1
ATOM 1517 O O . SER A 1 198 ? -2.125 9.254 14.245 1.00 80.19 198 SER A O 1
ATOM 1519 N N . PRO A 1 199 ? -3.650 9.795 15.819 1.00 81.75 199 PRO A N 1
ATOM 1520 C CA . PRO A 1 199 ? -3.126 8.874 16.829 1.00 81.75 199 PRO A CA 1
ATOM 1521 C C . PRO A 1 199 ? -2.911 7.458 16.281 1.00 81.75 199 PRO A C 1
ATOM 1523 O O . PRO A 1 199 ? -1.876 6.841 16.524 1.00 81.75 199 PRO A O 1
ATOM 1526 N N . LEU A 1 200 ? -3.830 6.971 15.443 1.00 76.50 200 LEU A N 1
ATOM 1527 C CA . LEU A 1 200 ? -3.754 5.632 14.869 1.00 76.50 200 LEU A CA 1
ATOM 1528 C C . LEU A 1 200 ? -2.568 5.442 13.937 1.00 76.50 200 LEU A C 1
ATOM 1530 O O . LEU A 1 200 ? -1.849 4.453 14.066 1.00 76.50 200 LEU A O 1
ATOM 1534 N N . GLN A 1 201 ? -2.326 6.380 13.028 1.00 79.81 201 GLN A N 1
ATOM 1535 C CA . GLN A 1 201 ? -1.165 6.314 12.140 1.00 79.81 201 GLN A CA 1
ATOM 1536 C C . GLN A 1 201 ? 0.140 6.343 12.941 1.00 79.81 201 GLN A C 1
ATOM 1538 O O . GLN A 1 201 ? 1.063 5.579 12.659 1.00 79.81 201 GLN A O 1
ATOM 1543 N N . ARG A 1 202 ? 0.197 7.162 13.995 1.00 89.12 202 ARG A N 1
ATOM 1544 C CA . ARG A 1 202 ? 1.364 7.249 14.882 1.00 89.12 202 ARG A CA 1
ATOM 1545 C C . ARG A 1 202 ? 1.587 5.939 15.642 1.00 89.12 202 ARG A C 1
ATOM 1547 O O . ARG A 1 202 ? 2.714 5.457 15.693 1.00 89.12 202 ARG A O 1
ATOM 1554 N N . HIS A 1 203 ? 0.530 5.302 16.144 1.00 85.25 203 HIS A N 1
ATOM 1555 C CA . HIS A 1 203 ? 0.617 3.992 16.801 1.00 85.25 203 HIS A CA 1
ATOM 1556 C C . HIS A 1 203 ? 0.916 2.836 15.832 1.00 85.25 203 HIS A C 1
ATOM 1558 O O . HIS A 1 203 ? 1.625 1.898 16.196 1.00 85.25 203 HIS A O 1
ATOM 1564 N N . ARG A 1 204 ? 0.464 2.901 14.574 1.00 83.75 204 ARG A N 1
ATOM 1565 C CA . ARG A 1 204 ? 0.904 1.958 13.531 1.00 83.75 204 ARG A CA 1
ATOM 1566 C C . ARG A 1 204 ? 2.396 2.107 13.235 1.00 83.75 204 ARG A C 1
ATOM 1568 O O . ARG A 1 204 ? 3.081 1.099 13.101 1.00 83.75 204 ARG A O 1
ATOM 1575 N N . ALA A 1 205 ? 2.917 3.335 13.201 1.00 89.25 205 ALA A N 1
ATOM 1576 C CA . ALA A 1 205 ? 4.351 3.577 13.055 1.00 89.25 205 ALA A CA 1
ATOM 1577 C C . ALA A 1 205 ? 5.151 3.040 14.256 1.00 89.25 205 ALA A C 1
ATOM 1579 O O . ALA A 1 205 ? 6.203 2.439 14.054 1.00 89.25 205 ALA A O 1
ATOM 1580 N N . VAL A 1 206 ? 4.627 3.170 15.484 1.00 90.12 206 VAL A N 1
ATOM 1581 C CA . VAL A 1 206 ? 5.191 2.513 16.681 1.00 90.12 206 VAL A CA 1
ATOM 1582 C C . VAL A 1 206 ? 5.225 0.999 16.513 1.00 90.12 206 VAL A C 1
ATOM 1584 O O . VAL A 1 206 ? 6.268 0.394 16.719 1.00 90.12 206 VAL A O 1
ATOM 1587 N N . SER A 1 207 ? 4.117 0.380 16.106 1.00 85.25 207 SER A N 1
ATOM 1588 C CA . SER A 1 207 ? 4.056 -1.074 15.941 1.00 85.25 207 SER A CA 1
ATOM 1589 C C . SER A 1 207 ? 5.015 -1.565 14.853 1.00 85.25 207 SER A C 1
ATOM 1591 O O . SER A 1 207 ? 5.741 -2.532 15.063 1.00 85.25 207 SER A O 1
ATOM 1593 N N . ALA A 1 208 ? 5.097 -0.862 13.720 1.00 86.75 208 ALA A N 1
ATOM 1594 C CA . ALA A 1 208 ? 6.092 -1.127 12.682 1.00 86.75 208 ALA A CA 1
ATOM 1595 C C . ALA A 1 208 ? 7.532 -0.980 13.209 1.00 86.75 208 ALA A C 1
ATOM 1597 O O . ALA A 1 208 ? 8.395 -1.790 12.874 1.00 86.75 208 ALA A O 1
ATOM 1598 N N . MET A 1 209 ? 7.787 0.017 14.063 1.00 91.56 209 MET A N 1
ATOM 1599 C CA . MET A 1 209 ? 9.077 0.196 14.728 1.00 91.56 209 MET A CA 1
ATOM 1600 C C . MET A 1 209 ? 9.375 -0.953 15.691 1.00 91.56 209 MET A C 1
ATOM 1602 O O . MET A 1 209 ? 10.485 -1.455 15.666 1.00 91.56 209 MET A O 1
ATOM 1606 N N . GLU A 1 210 ? 8.415 -1.424 16.489 1.00 87.38 210 GLU A N 1
ATOM 1607 C CA . GLU A 1 210 ? 8.618 -2.550 17.415 1.00 87.38 210 GLU A CA 1
ATOM 1608 C C . GLU A 1 210 ? 9.033 -3.842 16.696 1.00 87.38 210 GLU A C 1
ATOM 1610 O O . GLU A 1 210 ? 9.833 -4.609 17.232 1.00 87.38 210 GLU A O 1
ATOM 1615 N N . HIS A 1 211 ? 8.533 -4.061 15.476 1.00 84.06 211 HIS A N 1
ATOM 1616 C CA . HIS A 1 211 ? 8.944 -5.186 14.632 1.00 84.06 211 HIS A CA 1
ATOM 1617 C C . HIS A 1 211 ? 10.378 -5.044 14.105 1.00 84.06 211 HIS A C 1
ATOM 1619 O O . HIS A 1 211 ? 11.056 -6.050 13.898 1.00 84.06 211 HIS A O 1
ATOM 1625 N N . LEU A 1 212 ? 10.837 -3.812 13.870 1.00 87.19 212 LEU A N 1
ATOM 1626 C CA . LEU A 1 212 ? 12.181 -3.520 13.370 1.00 87.19 212 LEU A CA 1
ATOM 1627 C C . LEU A 1 212 ? 13.221 -3.487 14.503 1.00 87.19 212 LEU A C 1
ATOM 1629 O O . LEU A 1 212 ? 14.288 -4.086 14.392 1.00 87.19 212 LEU A O 1
ATOM 1633 N N . ASP A 1 213 ? 12.889 -2.790 15.587 1.00 90.50 213 ASP A N 1
ATOM 1634 C CA . ASP A 1 213 ? 13.648 -2.633 16.821 1.00 90.50 213 ASP A CA 1
ATOM 1635 C C . ASP A 1 213 ? 12.670 -2.483 17.999 1.00 90.50 213 ASP A C 1
ATOM 1637 O O . ASP A 1 213 ? 12.081 -1.426 18.258 1.00 90.50 213 ASP A O 1
ATOM 1641 N N . ALA A 1 214 ? 12.527 -3.566 18.762 1.00 88.75 214 ALA A N 1
ATOM 1642 C CA . ALA A 1 214 ? 11.607 -3.630 19.889 1.00 88.75 214 ALA A CA 1
ATOM 1643 C C . ALA A 1 214 ? 11.915 -2.599 20.991 1.00 88.75 214 ALA A C 1
ATOM 1645 O O . ALA A 1 214 ? 11.003 -2.190 21.710 1.00 88.75 214 ALA A O 1
ATOM 1646 N N . ALA A 1 215 ? 13.176 -2.191 21.174 1.00 91.94 215 ALA A N 1
ATOM 1647 C CA . ALA A 1 215 ? 13.527 -1.182 22.170 1.00 91.94 215 ALA A CA 1
ATOM 1648 C C . ALA A 1 215 ? 13.107 0.213 21.698 1.00 91.94 215 ALA A C 1
ATOM 1650 O O . ALA A 1 215 ? 12.386 0.904 22.420 1.00 91.94 215 ALA A O 1
ATOM 1651 N N . ALA A 1 216 ? 13.463 0.578 20.464 1.00 91.69 216 ALA A N 1
ATOM 1652 C CA . ALA A 1 216 ? 13.071 1.857 19.875 1.00 91.69 216 ALA A CA 1
ATOM 1653 C C . ALA A 1 216 ? 11.543 2.006 19.776 1.00 91.69 216 ALA A C 1
ATOM 1655 O O . ALA A 1 216 ? 11.000 3.086 20.022 1.00 91.69 216 ALA A O 1
ATOM 1656 N N . GLY A 1 217 ? 10.833 0.918 19.470 1.00 90.00 217 GLY A N 1
ATOM 1657 C CA . GLY A 1 217 ? 9.374 0.899 19.421 1.00 90.00 217 GLY A CA 1
ATOM 1658 C C . GLY A 1 217 ? 8.736 1.170 20.785 1.00 90.00 217 GLY A C 1
ATOM 1659 O O . GLY A 1 217 ? 7.892 2.062 20.900 1.00 90.00 217 GLY A O 1
ATOM 1660 N N . ARG A 1 218 ? 9.214 0.505 21.846 1.00 90.81 218 ARG A N 1
ATOM 1661 C CA . ARG A 1 218 ? 8.759 0.768 23.224 1.00 90.81 218 ARG A CA 1
ATOM 1662 C C . ARG A 1 218 ? 9.026 2.205 23.666 1.00 90.81 218 ARG A C 1
ATOM 1664 O O . ARG A 1 218 ? 8.164 2.804 24.312 1.00 90.81 218 ARG A O 1
ATOM 1671 N N . ASP A 1 219 ? 10.175 2.766 23.300 1.00 94.25 219 ASP A N 1
ATOM 1672 C CA . ASP A 1 219 ? 10.512 4.160 23.596 1.00 94.25 219 ASP A CA 1
ATOM 1673 C C . ASP A 1 219 ? 9.564 5.130 22.878 1.00 94.25 219 ASP A C 1
ATOM 1675 O O . ASP A 1 219 ? 9.064 6.078 23.491 1.00 94.25 219 ASP A O 1
ATOM 1679 N N . CYS A 1 220 ? 9.247 4.878 21.604 1.00 93.44 220 CYS A N 1
ATOM 1680 C CA . CYS A 1 220 ? 8.258 5.665 20.867 1.00 93.44 220 CYS A CA 1
ATOM 1681 C C . CYS A 1 220 ? 6.861 5.555 21.503 1.00 93.44 220 CYS A C 1
ATOM 1683 O O . CYS A 1 220 ? 6.194 6.572 21.697 1.00 93.44 220 CYS A O 1
ATOM 1685 N N . ALA A 1 221 ? 6.441 4.351 21.905 1.00 89.50 221 ALA A N 1
ATOM 1686 C CA . ALA A 1 221 ? 5.169 4.127 22.593 1.00 89.50 221 ALA A CA 1
ATOM 1687 C C . ALA A 1 221 ? 5.086 4.891 23.927 1.00 89.50 221 ALA A C 1
ATOM 1689 O O . ALA A 1 221 ? 4.060 5.492 24.246 1.00 89.50 221 ALA A O 1
ATOM 1690 N N . ALA A 1 222 ? 6.169 4.886 24.711 1.00 89.88 222 ALA A N 1
ATOM 1691 C CA . ALA A 1 222 ? 6.245 5.613 25.975 1.00 89.88 222 ALA A CA 1
ATOM 1692 C C . ALA A 1 222 ? 6.138 7.132 25.769 1.00 89.88 222 ALA A C 1
ATOM 1694 O O . ALA A 1 222 ? 5.476 7.810 26.555 1.00 89.88 222 ALA A O 1
ATOM 1695 N N . ARG A 1 223 ? 6.732 7.665 24.694 1.00 92.56 223 ARG A N 1
ATOM 1696 C CA . ARG A 1 223 ? 6.628 9.088 24.334 1.00 92.56 223 ARG A CA 1
ATOM 1697 C C . ARG A 1 223 ? 5.219 9.489 23.912 1.00 92.56 223 ARG A C 1
ATOM 1699 O O . ARG A 1 223 ? 4.760 10.539 24.350 1.00 92.56 223 ARG A O 1
ATOM 1706 N N . LEU A 1 224 ? 4.530 8.671 23.111 1.00 89.81 224 LEU A N 1
ATOM 1707 C CA . LEU A 1 224 ? 3.128 8.930 22.754 1.00 89.81 224 LEU A CA 1
ATOM 1708 C C . LEU A 1 224 ? 2.248 8.990 24.008 1.00 89.81 224 LEU A C 1
ATOM 1710 O O . LEU A 1 224 ? 1.538 9.974 24.206 1.00 89.81 224 LEU A O 1
ATOM 1714 N N . ARG A 1 225 ? 2.407 8.019 24.919 1.00 87.81 225 ARG A N 1
ATOM 1715 C CA . ARG A 1 225 ? 1.712 8.012 26.216 1.00 87.81 225 ARG A CA 1
ATOM 1716 C C . ARG A 1 225 ? 2.024 9.248 27.060 1.00 87.81 225 ARG A C 1
ATOM 1718 O O . ARG A 1 225 ? 1.113 9.860 27.605 1.00 87.81 225 ARG A O 1
ATOM 1725 N N . ALA A 1 226 ? 3.292 9.652 27.145 1.00 88.81 226 ALA A N 1
ATOM 1726 C CA . ALA A 1 226 ? 3.690 10.863 27.867 1.00 88.81 226 ALA A CA 1
ATOM 1727 C C . ALA A 1 226 ? 3.112 12.151 27.248 1.00 88.81 226 ALA A C 1
ATOM 1729 O O . ALA A 1 226 ? 2.909 13.131 27.960 1.00 88.81 226 ALA A O 1
ATOM 1730 N N . ALA A 1 227 ? 2.825 12.144 25.944 1.00 85.94 227 ALA A N 1
ATOM 1731 C CA . ALA A 1 227 ? 2.155 13.231 25.235 1.00 85.94 227 ALA A CA 1
ATOM 1732 C C . ALA A 1 227 ? 0.616 13.186 25.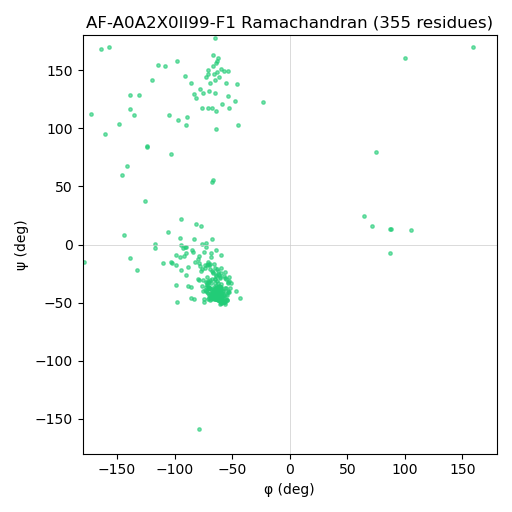350 1.00 85.94 227 ALA A C 1
ATOM 1734 O O . ALA A 1 227 ? -0.055 13.997 24.715 1.00 85.94 227 ALA A O 1
ATOM 1735 N N . GLY A 1 228 ? 0.054 12.253 26.129 1.00 84.50 228 GLY A N 1
ATOM 1736 C CA . GLY A 1 228 ? -1.395 12.071 26.269 1.00 84.50 228 GLY A CA 1
ATOM 1737 C C . GLY A 1 228 ? -2.068 11.487 25.026 1.00 84.50 228 GLY A C 1
ATOM 1738 O O . GLY A 1 228 ? -3.281 11.590 24.881 1.00 84.50 228 GLY A O 1
ATOM 1739 N N . ILE A 1 229 ? -1.289 10.906 24.111 1.00 81.25 229 ILE A N 1
ATOM 1740 C CA . ILE A 1 229 ? -1.806 10.227 22.926 1.00 81.25 229 ILE A CA 1
ATOM 1741 C C . ILE A 1 229 ? -2.020 8.777 23.324 1.00 81.25 229 ILE A C 1
ATOM 1743 O O . ILE A 1 229 ? -1.065 8.009 23.473 1.00 81.25 229 ILE A O 1
ATOM 1747 N N . GLU A 1 230 ? -3.280 8.442 23.563 1.00 72.31 230 GLU A N 1
ATOM 1748 C CA . GLU A 1 230 ? -3.679 7.078 23.869 1.00 72.31 230 GLU A CA 1
ATOM 1749 C C . GLU A 1 230 ? -3.573 6.204 22.626 1.00 72.31 230 GLU A C 1
ATOM 1751 O O . GLU A 1 230 ? -3.759 6.665 21.496 1.00 72.31 230 GLU A O 1
ATOM 1756 N N . ASP A 1 231 ? -3.237 4.936 22.858 1.00 71.25 231 ASP A N 1
ATOM 1757 C CA . ASP A 1 231 ? -3.224 3.954 21.794 1.00 71.25 231 ASP A CA 1
ATOM 1758 C C . ASP A 1 231 ? -4.667 3.733 21.337 1.00 71.25 231 ASP A C 1
ATOM 1760 O O . ASP A 1 231 ? -5.456 3.237 22.131 1.00 71.25 231 ASP A O 1
ATOM 1764 N N . PRO A 1 232 ? -5.014 4.039 20.078 1.00 59.34 232 PRO A N 1
ATOM 1765 C CA . PRO A 1 232 ? -6.365 3.869 19.567 1.00 59.34 232 PRO A CA 1
ATOM 1766 C C . PRO A 1 232 ? -6.900 2.429 19.623 1.00 59.34 232 PRO A C 1
ATOM 1768 O O . PRO A 1 232 ? -8.083 2.218 19.381 1.00 59.34 232 PRO A O 1
ATOM 1771 N N . GLY A 1 233 ? -6.061 1.439 19.951 1.00 59.50 233 GLY A N 1
ATOM 1772 C CA . GLY A 1 233 ? -6.501 0.112 20.393 1.00 59.50 233 GLY A CA 1
ATOM 1773 C C . GLY A 1 233 ? -7.271 0.087 21.726 1.00 59.50 233 GLY A C 1
ATOM 1774 O O . GLY A 1 233 ? -7.763 -0.975 22.091 1.00 59.50 233 GLY A O 1
ATOM 1775 N N . ASP A 1 234 ? -7.399 1.222 22.412 1.00 52.84 234 ASP A N 1
ATOM 1776 C CA . ASP A 1 234 ? -8.341 1.510 23.495 1.00 52.84 234 ASP A CA 1
ATOM 1777 C C . ASP A 1 234 ? -9.022 2.854 23.160 1.00 52.84 234 ASP A C 1
ATOM 1779 O O . ASP A 1 234 ? -8.328 3.810 22.813 1.00 52.84 234 ASP A O 1
ATOM 1783 N N . PRO A 1 235 ? -10.364 2.963 23.174 1.00 54.00 235 PRO A N 1
ATOM 1784 C CA . PRO A 1 235 ? -11.251 2.299 24.118 1.00 54.00 235 PRO A CA 1
ATOM 1785 C C . PRO A 1 235 ? -12.068 1.156 23.503 1.00 54.00 235 PRO A C 1
ATOM 1787 O O . PRO A 1 235 ? -12.424 1.161 22.322 1.00 54.00 235 PRO A O 1
ATOM 1790 N N . MET A 1 236 ? -12.445 0.194 24.340 1.00 60.62 236 MET A N 1
ATOM 1791 C CA . MET A 1 236 ? -13.504 -0.777 24.041 1.00 60.62 236 MET A CA 1
ATOM 1792 C C . MET A 1 236 ? -14.870 -0.083 23.879 1.00 60.62 236 MET A C 1
ATOM 1794 O O . MET A 1 236 ? -15.027 1.048 24.356 1.00 60.62 236 MET A O 1
ATOM 1798 N N . PRO A 1 237 ? -15.844 -0.686 23.160 1.00 67.00 237 PRO A N 1
ATOM 1799 C CA . PRO A 1 237 ? -17.205 -0.159 23.122 1.00 67.00 237 PRO A CA 1
ATOM 1800 C C . PRO A 1 237 ? -17.729 0.018 24.546 1.00 67.00 237 PRO A C 1
ATOM 1802 O O . PRO A 1 237 ? -17.318 -0.724 25.446 1.00 67.00 237 PRO A O 1
ATOM 1805 N N . ASP A 1 238 ? -18.607 1.000 24.755 1.00 78.94 238 ASP A N 1
ATOM 1806 C CA . ASP A 1 238 ? -19.198 1.259 26.066 1.00 78.94 238 ASP A CA 1
ATOM 180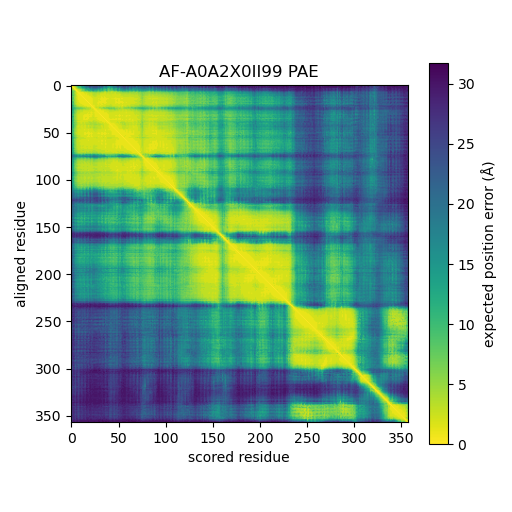7 C C . ASP A 1 238 ? -19.698 -0.053 26.693 1.00 78.94 238 ASP A C 1
ATOM 1809 O O . ASP A 1 238 ? -20.497 -0.784 26.107 1.00 78.94 238 ASP A O 1
ATOM 1813 N N . SER A 1 239 ? -19.216 -0.365 27.899 1.00 81.06 239 SER A N 1
ATOM 1814 C CA . SER A 1 239 ? -19.528 -1.621 28.591 1.00 81.06 239 SER A CA 1
ATOM 1815 C C . SER A 1 239 ? -21.032 -1.879 28.769 1.00 81.06 239 SER A C 1
ATOM 1817 O O . SER A 1 239 ? -21.459 -3.034 28.771 1.00 81.06 239 SER A O 1
ATOM 1819 N N . VAL A 1 240 ? -21.851 -0.826 28.875 1.00 84.56 240 VAL A N 1
ATOM 1820 C CA . VAL A 1 240 ? -23.315 -0.910 28.942 1.00 84.56 240 VAL A CA 1
ATOM 1821 C C . VAL A 1 240 ? -23.886 -1.317 27.587 1.00 84.56 240 VAL A C 1
ATOM 1823 O O . VAL A 1 240 ? -24.780 -2.163 27.527 1.00 84.56 240 VAL A O 1
ATOM 1826 N N . VAL A 1 241 ? -23.363 -0.756 26.496 1.00 82.94 241 VAL A N 1
ATOM 1827 C CA . VAL A 1 241 ? -23.754 -1.125 25.128 1.00 82.94 241 VAL A CA 1
ATOM 1828 C C . VAL A 1 241 ? -23.345 -2.568 24.830 1.00 82.94 241 VAL A C 1
ATOM 1830 O O . VAL A 1 241 ? -24.180 -3.342 24.361 1.00 82.94 241 VAL A O 1
ATOM 1833 N N . VAL A 1 242 ? -22.120 -2.965 25.194 1.00 84.81 242 VAL A N 1
ATOM 1834 C CA . VAL A 1 242 ? -21.632 -4.350 25.057 1.00 84.81 242 VAL A CA 1
ATOM 1835 C C . VAL A 1 242 ? -22.553 -5.323 25.784 1.00 84.81 242 VAL A C 1
ATOM 1837 O O . VAL A 1 242 ? -23.048 -6.264 25.171 1.00 84.81 242 VAL A O 1
ATOM 1840 N N . ALA A 1 243 ? -22.867 -5.064 27.057 1.00 87.25 243 ALA A N 1
ATOM 1841 C CA . ALA A 1 243 ? -23.731 -5.941 27.843 1.00 87.25 243 ALA A CA 1
ATOM 1842 C C . ALA A 1 243 ? -25.139 -6.089 27.238 1.00 87.25 243 ALA A C 1
ATOM 1844 O O . ALA A 1 243 ? -25.724 -7.174 27.276 1.00 87.25 243 ALA A O 1
ATOM 1845 N N . ARG A 1 244 ? -25.694 -5.015 26.658 1.00 85.62 244 ARG A N 1
ATOM 1846 C CA . ARG A 1 244 ? -27.000 -5.058 25.979 1.00 85.62 244 ARG A CA 1
ATOM 1847 C C . ARG A 1 244 ? -26.955 -5.885 24.697 1.00 85.62 244 ARG A C 1
ATOM 1849 O O . ARG A 1 244 ? -27.844 -6.711 24.486 1.00 85.62 244 ARG A O 1
ATOM 1856 N N . VAL A 1 245 ? -25.927 -5.682 23.875 1.00 85.50 245 VAL A N 1
ATOM 1857 C CA . VAL A 1 245 ? -25.710 -6.438 22.635 1.00 85.50 245 VAL A CA 1
ATOM 1858 C C . VAL A 1 245 ? -25.491 -7.920 22.935 1.00 85.50 245 VAL A C 1
ATOM 1860 O O . VAL A 1 245 ? -26.126 -8.763 22.304 1.00 85.50 245 VAL A O 1
ATOM 1863 N N . ASP A 1 246 ? -24.683 -8.245 23.943 1.00 89.56 246 ASP A N 1
ATOM 1864 C CA . ASP A 1 246 ? -24.454 -9.623 24.384 1.00 89.56 246 ASP A CA 1
ATOM 1865 C C . ASP A 1 246 ? -25.740 -10.296 24.859 1.00 89.56 246 ASP A C 1
ATOM 1867 O O . ASP A 1 246 ? -26.018 -11.434 24.483 1.00 89.56 246 ASP A O 1
ATOM 1871 N N . ALA A 1 247 ? -26.563 -9.596 25.644 1.00 86.19 247 ALA A N 1
ATOM 1872 C CA . ALA A 1 247 ? -27.840 -10.132 26.098 1.00 86.19 247 ALA A CA 1
ATOM 1873 C C . ALA A 1 247 ? -28.806 -10.398 24.931 1.00 86.19 247 ALA A C 1
ATOM 1875 O O . ALA A 1 247 ? -29.545 -11.382 24.963 1.00 86.19 247 ALA A O 1
ATOM 1876 N N . ALA A 1 248 ? -28.825 -9.534 23.911 1.00 82.31 248 ALA A N 1
ATOM 1877 C CA . ALA A 1 248 ? -29.646 -9.735 22.720 1.00 82.31 248 ALA A CA 1
ATOM 1878 C C . ALA A 1 248 ? -29.153 -10.925 21.884 1.00 82.31 248 ALA A C 1
ATOM 1880 O O . ALA A 1 248 ? -29.950 -11.795 21.536 1.00 82.31 248 ALA A O 1
ATOM 1881 N N . TRP A 1 249 ? -27.847 -11.012 21.629 1.00 90.38 249 TRP A N 1
ATOM 1882 C CA . TRP A 1 249 ? -27.265 -12.134 20.896 1.00 90.38 249 TRP A CA 1
ATOM 1883 C C . TRP A 1 249 ? -27.412 -13.466 21.616 1.00 90.38 249 TRP A C 1
ATOM 1885 O O . TRP A 1 249 ? -27.701 -14.464 20.964 1.00 90.38 249 TRP A O 1
ATOM 1895 N N . GLN A 1 250 ? -27.296 -13.490 22.945 1.00 91.62 250 GLN A N 1
ATOM 1896 C CA . GLN A 1 250 ? -27.522 -14.711 23.711 1.00 91.62 250 GLN A CA 1
ATOM 1897 C C . GLN A 1 250 ? -28.927 -15.274 23.459 1.00 91.62 250 GLN A C 1
ATOM 1899 O O . GLN A 1 250 ? -29.066 -16.467 23.207 1.00 91.62 250 GLN A O 1
ATOM 1904 N N . ARG A 1 251 ? -29.959 -14.415 23.436 1.00 85.31 251 ARG A N 1
ATOM 1905 C CA . ARG A 1 251 ? -31.334 -14.835 23.111 1.00 85.31 251 ARG A CA 1
ATOM 1906 C C . ARG A 1 251 ? -31.457 -15.352 21.677 1.00 85.31 251 ARG A C 1
ATOM 1908 O O . ARG A 1 251 ? -32.082 -16.384 21.455 1.00 85.31 251 ARG A O 1
ATOM 1915 N N . ILE A 1 252 ? -30.824 -14.674 20.716 1.00 82.62 252 ILE A N 1
ATOM 1916 C CA . ILE A 1 252 ? -30.800 -15.104 19.309 1.00 82.62 252 ILE A CA 1
ATOM 1917 C C . ILE A 1 252 ? -30.148 -16.488 19.180 1.00 82.62 252 ILE A C 1
ATOM 1919 O O . ILE A 1 252 ? -30.719 -17.378 18.554 1.00 82.62 252 ILE A O 1
ATOM 1923 N N . GLU A 1 253 ? -28.983 -16.695 19.792 1.00 88.38 253 GLU A N 1
ATOM 1924 C CA . GLU A 1 253 ? -28.270 -17.974 19.772 1.00 88.38 253 GLU A CA 1
ATOM 1925 C C . GLU A 1 253 ? -29.052 -19.089 20.470 1.00 88.38 253 GLU A C 1
ATOM 1927 O O . GLU A 1 253 ? -29.060 -20.221 19.987 1.00 88.38 253 GLU A O 1
ATOM 1932 N N . ASP A 1 254 ? -29.716 -18.795 21.589 1.00 87.50 254 ASP A N 1
ATOM 1933 C CA . ASP A 1 254 ? -30.538 -19.764 22.314 1.00 87.50 254 ASP A CA 1
ATOM 1934 C C . ASP A 1 254 ? -31.745 -20.200 21.471 1.00 87.50 254 ASP A C 1
ATOM 1936 O O . ASP A 1 254 ? -31.970 -21.402 21.298 1.00 87.50 254 ASP A O 1
ATOM 1940 N N . ALA A 1 255 ? -32.443 -19.246 20.846 1.00 78.81 255 ALA A N 1
ATOM 1941 C CA . ALA A 1 255 ? -33.536 -19.529 19.919 1.00 78.81 255 ALA A CA 1
ATOM 1942 C C . ALA A 1 255 ? -33.057 -20.306 18.678 1.00 78.81 255 ALA A C 1
ATOM 1944 O O . ALA A 1 255 ? -33.713 -21.258 18.247 1.00 78.81 255 ALA A O 1
ATOM 1945 N N . MET A 1 256 ? -31.892 -19.954 18.119 1.00 82.88 256 MET A N 1
ATOM 1946 C CA . MET A 1 256 ? -31.271 -20.709 17.026 1.00 82.88 256 MET A CA 1
ATOM 1947 C C . MET A 1 256 ? -30.918 -22.132 17.459 1.00 82.88 256 MET A C 1
ATOM 1949 O O . MET A 1 256 ? -31.157 -23.066 16.702 1.00 82.88 256 MET A O 1
ATOM 1953 N N . ARG A 1 257 ? -30.400 -22.336 18.674 1.00 89.38 257 ARG A N 1
ATOM 1954 C CA . ARG A 1 257 ? -30.051 -23.669 19.185 1.00 89.38 257 ARG A CA 1
ATOM 1955 C C . ARG A 1 257 ? -31.270 -24.575 19.312 1.00 89.38 257 ARG A C 1
ATOM 1957 O O . ARG A 1 257 ? -31.165 -25.766 19.029 1.00 89.38 257 ARG A O 1
ATOM 1964 N N . GLU A 1 258 ? -32.400 -24.015 19.729 1.00 84.62 258 GLU A N 1
ATOM 1965 C CA . GLU A 1 258 ? -33.655 -24.748 19.876 1.00 84.62 258 GLU A CA 1
ATOM 1966 C C . GLU A 1 258 ? -34.309 -25.052 18.521 1.00 84.62 258 GLU A C 1
ATOM 1968 O O . GLU A 1 258 ? -34.723 -26.185 18.274 1.00 84.62 258 GLU A O 1
ATOM 1973 N N . ARG A 1 259 ? -34.399 -24.053 17.634 1.00 81.94 259 ARG A N 1
ATOM 1974 C CA . ARG A 1 259 ? -35.233 -24.133 16.423 1.00 81.94 259 ARG A CA 1
ATOM 1975 C C . ARG A 1 259 ? -34.455 -24.486 15.156 1.00 81.94 259 ARG A C 1
ATOM 1977 O O . ARG A 1 259 ? -34.974 -25.201 14.303 1.00 81.94 259 ARG A O 1
ATOM 1984 N N . SER A 1 260 ? -33.214 -24.016 15.042 1.00 76.31 260 SER A N 1
ATOM 1985 C CA . SER A 1 260 ? -32.400 -24.093 13.819 1.00 76.31 260 SER A CA 1
ATOM 1986 C C . SER A 1 260 ? -30.905 -24.289 14.125 1.00 76.31 260 SER A C 1
ATOM 1988 O O . SER A 1 260 ? -30.080 -23.467 13.719 1.00 76.31 260 SER A O 1
ATOM 1990 N N . PRO A 1 261 ? -30.505 -25.378 14.810 1.00 83.88 261 PRO A N 1
ATOM 1991 C CA . PRO A 1 261 ? -29.144 -25.534 15.338 1.00 83.88 261 PRO A CA 1
ATOM 1992 C C . PRO A 1 261 ? -28.053 -25.552 14.260 1.00 83.88 261 PRO A C 1
ATOM 1994 O O . PRO A 1 261 ? -26.903 -25.234 14.545 1.00 83.88 261 PRO A O 1
ATOM 1997 N N . HIS A 1 262 ? -28.403 -25.891 13.016 1.00 78.56 262 HIS A N 1
ATOM 1998 C CA . HIS A 1 262 ? -27.481 -25.850 11.882 1.00 78.56 262 HIS A CA 1
ATOM 1999 C C . HIS A 1 262 ? -27.005 -24.423 11.552 1.00 78.56 262 HIS A C 1
ATOM 2001 O O . HIS A 1 262 ? -25.867 -24.262 11.129 1.00 78.56 262 HIS A O 1
ATOM 2007 N N . LEU A 1 263 ? -27.822 -23.392 11.811 1.00 76.38 263 LEU A N 1
ATOM 2008 C CA . LEU A 1 263 ? -27.470 -21.991 11.545 1.00 76.38 263 LEU A CA 1
ATOM 2009 C C . LEU A 1 263 ? -26.445 -21.425 12.535 1.00 76.38 263 LEU A C 1
ATOM 2011 O O . LEU A 1 263 ? -25.792 -20.434 12.231 1.00 76.38 263 LEU A O 1
ATOM 2015 N N . LEU A 1 264 ? -26.241 -22.056 13.696 1.00 82.31 264 LEU A N 1
ATOM 2016 C CA . LEU A 1 264 ? -25.189 -21.631 14.626 1.00 82.31 264 LEU A CA 1
ATOM 2017 C C . LEU A 1 264 ? -23.789 -21.788 14.018 1.00 82.31 264 LEU A C 1
ATOM 2019 O O . LEU A 1 264 ? -22.900 -21.000 14.323 1.00 82.31 264 LEU A O 1
ATOM 2023 N N . GLY A 1 265 ? -23.599 -22.784 13.144 1.00 80.00 265 GLY A N 1
ATOM 2024 C CA . GLY A 1 265 ? -22.348 -22.972 12.405 1.00 80.00 265 GLY A CA 1
ATOM 2025 C C . GLY A 1 265 ? -22.106 -21.913 11.325 1.00 80.00 265 GLY A C 1
ATOM 2026 O O . GLY A 1 265 ? -20.982 -21.778 10.852 1.00 80.00 265 GLY A O 1
ATOM 2027 N N . GLU A 1 266 ? -23.142 -21.153 10.970 1.00 78.12 266 GLU A N 1
ATOM 2028 C CA . GLU A 1 266 ? -23.104 -20.085 9.969 1.00 78.12 266 GLU A CA 1
ATOM 2029 C C . GLU A 1 266 ? -22.810 -18.704 10.584 1.00 78.12 266 GLU A C 1
ATOM 2031 O O . GLU A 1 266 ? -22.683 -17.703 9.869 1.00 78.12 266 GLU A O 1
ATOM 2036 N N . LEU A 1 267 ? -22.683 -18.632 11.914 1.00 79.62 267 LEU A N 1
ATOM 2037 C CA . LEU A 1 267 ? -22.193 -17.450 12.613 1.00 79.62 267 LEU A CA 1
ATOM 2038 C C . LEU A 1 267 ? -20.663 -17.431 12.574 1.00 79.62 267 LEU A C 1
ATOM 2040 O O . LEU A 1 267 ? -19.985 -18.378 12.978 1.00 79.62 267 LEU A O 1
ATOM 2044 N N . GLY A 1 268 ? -20.103 -16.325 12.097 1.00 73.56 268 GLY A N 1
ATOM 2045 C CA . GLY A 1 268 ? -18.665 -16.120 12.075 1.00 73.56 268 GLY A CA 1
ATOM 2046 C C . GLY A 1 268 ? -18.091 -16.003 13.493 1.00 73.56 268 GLY A C 1
ATOM 2047 O O . GLY A 1 268 ? -18.784 -15.556 14.412 1.00 73.56 268 GLY A O 1
ATOM 2048 N N . PRO A 1 269 ? -16.806 -16.353 13.691 1.00 81.88 269 PRO A N 1
ATOM 2049 C CA . PRO A 1 269 ? -16.142 -16.145 14.972 1.00 81.88 269 PRO A CA 1
ATOM 2050 C C . PRO A 1 269 ? -16.077 -14.650 15.348 1.00 81.88 269 PRO A C 1
ATOM 2052 O O . PRO A 1 269 ? -16.162 -13.796 14.458 1.00 81.88 269 PRO A O 1
ATOM 2055 N N . PRO A 1 270 ? -15.868 -14.331 16.638 1.00 82.62 270 PRO A N 1
ATOM 2056 C CA . PRO A 1 270 ? -15.570 -12.984 17.118 1.00 82.62 270 PRO A CA 1
ATOM 2057 C C . PRO A 1 270 ? -14.503 -12.262 16.292 1.00 82.62 270 PRO A C 1
ATOM 2059 O O . PRO A 1 270 ? -13.471 -12.845 15.939 1.00 82.62 270 PRO A O 1
ATOM 2062 N N . LEU A 1 271 ? -14.717 -10.974 16.027 1.00 74.38 271 LEU A N 1
ATOM 2063 C CA . LEU A 1 271 ? -13.669 -10.096 15.524 1.00 74.38 271 LEU A CA 1
ATOM 2064 C C . LEU A 1 271 ? -12.667 -9.786 16.654 1.00 74.38 271 LEU A C 1
ATOM 2066 O O . LEU A 1 271 ? -13.041 -9.670 17.821 1.00 74.38 271 LEU A O 1
ATOM 2070 N N . ARG A 1 272 ? -11.374 -9.661 16.330 1.00 68.12 272 ARG A N 1
ATOM 2071 C CA . ARG A 1 272 ? -10.342 -9.391 17.346 1.00 68.12 272 ARG A CA 1
ATOM 2072 C C . ARG A 1 272 ? -10.554 -8.002 17.967 1.00 68.12 272 ARG A C 1
ATOM 2074 O O . ARG A 1 272 ? -10.898 -7.080 17.228 1.00 68.12 272 ARG A O 1
ATOM 2081 N N . PRO A 1 273 ? -10.250 -7.788 19.263 1.00 71.62 273 PRO A N 1
ATOM 2082 C CA . PRO A 1 273 ? -10.440 -6.487 19.918 1.00 71.62 273 PRO A CA 1
ATOM 2083 C C . PRO A 1 273 ? -9.802 -5.303 19.173 1.00 71.62 273 PRO A C 1
ATOM 2085 O O . PRO A 1 273 ? -10.390 -4.230 19.078 1.00 71.62 273 PRO A O 1
ATOM 2088 N N . GLN A 1 274 ? -8.629 -5.516 18.569 1.00 61.66 274 GLN A N 1
ATOM 2089 C CA . GLN A 1 274 ? -7.927 -4.487 17.793 1.00 61.66 274 GLN A CA 1
ATOM 2090 C C . GLN A 1 274 ? -8.648 -4.131 16.483 1.00 61.66 274 GLN A C 1
ATOM 2092 O O . GLN A 1 274 ? -8.674 -2.969 16.087 1.00 61.66 274 GLN A O 1
ATOM 2097 N N . ASP A 1 275 ? -9.247 -5.118 15.816 1.00 63.41 275 ASP A N 1
ATOM 2098 C CA . ASP A 1 275 ? -10.010 -4.913 14.581 1.00 63.41 275 ASP A CA 1
ATOM 2099 C C . ASP A 1 275 ? -11.344 -4.203 14.872 1.00 63.41 275 ASP A C 1
ATOM 2101 O O . ASP A 1 275 ? -11.785 -3.353 14.099 1.00 63.41 275 ASP A O 1
ATOM 2105 N N . VAL A 1 276 ? -11.957 -4.494 16.024 1.00 69.31 276 VAL A N 1
ATOM 2106 C CA . VAL A 1 276 ? -13.148 -3.789 16.525 1.00 69.31 276 VAL A CA 1
ATOM 2107 C C . VAL A 1 276 ? -12.836 -2.309 16.774 1.00 69.31 276 VAL A C 1
ATOM 2109 O O . VAL A 1 276 ? -13.586 -1.439 16.331 1.00 69.31 276 VAL A O 1
ATOM 2112 N N . ALA A 1 277 ? -11.701 -2.010 17.414 1.00 67.06 277 ALA A N 1
ATOM 2113 C CA . ALA A 1 277 ? -11.246 -0.637 17.636 1.00 67.06 277 ALA A CA 1
ATOM 2114 C C . ALA A 1 277 ? -10.996 0.116 16.313 1.00 67.06 277 ALA A C 1
ATOM 2116 O O . ALA A 1 277 ? -11.407 1.267 16.156 1.00 67.06 277 ALA A O 1
ATOM 2117 N N . VAL A 1 278 ? -10.404 -0.563 15.322 1.00 60.09 278 VAL A N 1
ATOM 2118 C CA . VAL A 1 278 ? -10.221 -0.033 13.960 1.00 60.09 278 VAL A CA 1
ATOM 2119 C C . VAL A 1 278 ? -11.557 0.307 13.297 1.00 60.09 278 VAL A C 1
ATOM 2121 O O . VAL A 1 278 ? -11.681 1.385 12.715 1.00 60.09 278 VAL A O 1
ATOM 2124 N N . CYS A 1 279 ? -12.560 -0.570 13.394 1.00 63.31 279 CYS A N 1
ATOM 2125 C CA . C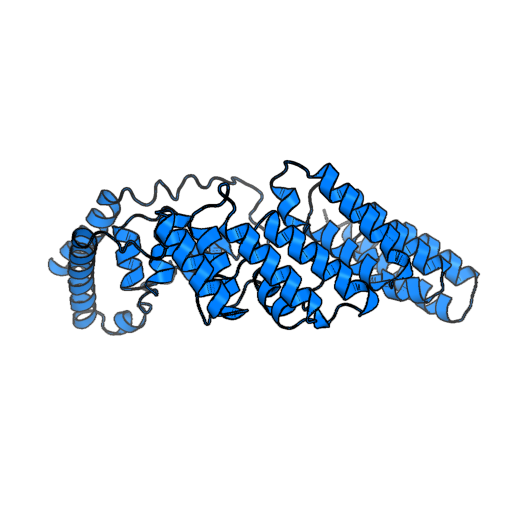YS A 1 279 ? -13.885 -0.309 12.827 1.00 63.31 279 CYS A CA 1
ATOM 2126 C C . CYS A 1 279 ? -14.515 0.947 13.443 1.00 63.31 279 CYS A C 1
ATOM 2128 O O . CYS A 1 279 ? -14.987 1.812 12.710 1.00 63.31 279 CYS A O 1
ATOM 2130 N N . ARG A 1 280 ? -14.458 1.100 14.771 1.00 68.94 280 ARG A N 1
ATOM 2131 C CA . ARG A 1 280 ? -15.020 2.278 15.454 1.00 68.94 280 ARG A CA 1
ATOM 2132 C C . ARG A 1 280 ? -14.379 3.581 15.000 1.00 68.94 280 ARG A C 1
ATOM 2134 O O . ARG A 1 280 ? -15.068 4.535 14.669 1.00 68.94 280 ARG A O 1
ATOM 2141 N N . GLN A 1 281 ? -13.053 3.626 14.971 1.00 57.75 281 GLN A N 1
ATOM 2142 C CA . GLN A 1 281 ? -12.351 4.895 14.792 1.00 57.75 281 GLN A CA 1
ATOM 2143 C C . GLN A 1 281 ? -12.117 5.280 13.337 1.00 57.75 281 GLN A C 1
ATOM 2145 O O . GLN A 1 281 ? -12.136 6.464 13.019 1.00 57.75 281 GLN A O 1
ATOM 2150 N N . ILE A 1 282 ? -11.858 4.307 12.458 1.00 52.44 282 ILE A N 1
ATOM 2151 C CA . ILE A 1 282 ? -11.600 4.598 11.042 1.00 52.44 282 ILE A CA 1
ATOM 2152 C C . ILE A 1 282 ? -12.906 4.678 10.275 1.00 52.44 282 ILE A C 1
ATOM 2154 O O . ILE A 1 282 ? -13.093 5.581 9.466 1.00 52.44 282 ILE A O 1
ATOM 2158 N N . LEU A 1 283 ? -13.789 3.708 10.504 1.00 52.28 283 LEU A N 1
ATOM 2159 C CA . LEU A 1 283 ? -15.028 3.589 9.745 1.00 52.28 283 LEU A CA 1
ATOM 2160 C C . LEU A 1 283 ? -16.182 4.347 10.416 1.00 52.28 283 LEU A C 1
ATOM 2162 O O . LEU A 1 283 ? -17.276 4.370 9.866 1.00 52.28 283 LEU A O 1
ATOM 2166 N N . GLY A 1 284 ? -15.949 4.957 11.587 1.00 55.94 284 GLY A N 1
ATOM 2167 C CA . GLY A 1 284 ? -16.978 5.681 12.338 1.00 55.94 284 GLY A CA 1
ATOM 2168 C C . GLY A 1 284 ? -18.105 4.771 12.822 1.00 55.94 284 GLY A C 1
ATOM 2169 O O . GLY A 1 284 ? -19.234 5.220 12.986 1.00 55.94 284 GLY A O 1
ATOM 2170 N N . VAL A 1 285 ? -17.817 3.477 12.982 1.00 63.91 285 VAL A N 1
ATOM 2171 C CA . VAL A 1 285 ? -18.827 2.471 13.299 1.00 63.91 285 VAL A CA 1
ATOM 2172 C C . VAL A 1 285 ? -19.332 2.672 14.737 1.00 63.91 285 VAL A C 1
ATOM 2174 O O . VAL A 1 285 ? -18.499 2.756 15.645 1.00 63.91 285 VAL A O 1
ATOM 2177 N N . PRO A 1 286 ? -20.660 2.685 14.967 1.00 73.44 286 PRO A N 1
ATOM 2178 C CA . PRO A 1 286 ? -21.236 2.872 16.299 1.00 73.44 286 PRO A CA 1
ATOM 2179 C C . PRO A 1 286 ? -20.874 1.753 17.290 1.00 73.44 286 PRO A C 1
ATOM 2181 O O . PRO A 1 286 ? -20.558 0.622 16.892 1.00 73.44 286 PRO A O 1
ATOM 2184 N N . ASP A 1 287 ? -20.957 2.034 18.592 1.00 78.50 287 ASP A N 1
ATOM 2185 C CA . ASP A 1 287 ? -20.536 1.109 19.653 1.00 78.50 287 ASP A CA 1
ATOM 2186 C C . ASP A 1 287 ? -21.334 -0.190 19.640 1.00 78.50 287 ASP A C 1
ATOM 2188 O O . ASP A 1 287 ? -20.770 -1.268 19.848 1.00 78.50 287 ASP A O 1
ATOM 2192 N N . ALA A 1 288 ? -22.631 -0.111 19.336 1.00 78.00 288 ALA A N 1
ATOM 2193 C CA . ALA A 1 288 ? -23.492 -1.281 19.266 1.00 78.00 288 ALA A CA 1
ATOM 2194 C C . ALA A 1 288 ? -23.092 -2.214 18.114 1.00 78.00 288 ALA A C 1
ATOM 2196 O O . ALA A 1 288 ? -23.091 -3.439 18.268 1.00 78.00 288 ALA A O 1
ATOM 2197 N N . PHE A 1 289 ? -22.701 -1.654 16.968 1.00 76.81 289 PHE A N 1
ATOM 2198 C CA . PHE A 1 289 ? -22.252 -2.448 15.825 1.00 76.81 289 PHE A CA 1
ATOM 2199 C C . PHE A 1 289 ? -20.853 -3.024 16.064 1.00 76.81 289 PHE A C 1
ATOM 2201 O O . PHE A 1 289 ? -20.601 -4.193 15.778 1.00 76.81 289 PHE A O 1
ATOM 2208 N N . ALA A 1 290 ? -19.958 -2.249 16.676 1.00 78.69 290 ALA A N 1
ATOM 2209 C CA . ALA A 1 290 ? -18.646 -2.728 17.093 1.00 78.69 290 ALA A CA 1
ATOM 2210 C C . ALA A 1 290 ? -18.744 -3.886 18.105 1.00 78.69 290 ALA A C 1
ATOM 2212 O O . ALA A 1 290 ? -18.041 -4.887 17.963 1.00 78.69 290 ALA A O 1
ATOM 2213 N N . ALA A 1 291 ? -19.658 -3.795 19.077 1.00 84.25 291 ALA A N 1
ATOM 2214 C CA . ALA A 1 291 ? -19.961 -4.878 20.010 1.00 84.25 291 ALA A CA 1
ATOM 2215 C C . ALA A 1 291 ? -20.554 -6.112 19.303 1.00 84.25 291 ALA A C 1
ATOM 2217 O O . ALA A 1 291 ? -20.214 -7.239 19.657 1.00 84.25 291 ALA A O 1
ATOM 2218 N N . CYS A 1 292 ? -21.372 -5.926 18.258 1.00 84.00 292 CYS A N 1
ATOM 2219 C CA . CYS A 1 292 ? -21.861 -7.043 17.442 1.00 84.00 292 CYS A CA 1
ATOM 2220 C C . CYS A 1 292 ? -20.706 -7.767 16.741 1.00 84.00 292 CYS A C 1
ATOM 2222 O O . CYS A 1 292 ? -20.610 -8.988 16.838 1.00 84.00 292 CYS A O 1
ATOM 2224 N N . LEU A 1 293 ? -19.799 -7.025 16.096 1.00 81.50 293 LEU A N 1
ATOM 2225 C CA . LEU A 1 293 ? -18.619 -7.597 15.436 1.00 81.50 293 LEU A CA 1
ATOM 2226 C C . LEU A 1 293 ? -17.698 -8.315 16.429 1.00 81.50 293 LEU A C 1
ATOM 2228 O O . LEU A 1 293 ? -17.133 -9.360 16.103 1.00 81.50 293 LEU A O 1
ATOM 2232 N N . ALA A 1 294 ? -17.571 -7.781 17.647 1.00 84.50 294 ALA A N 1
ATOM 2233 C CA . ALA A 1 294 ? -16.811 -8.402 18.728 1.00 84.50 294 ALA A CA 1
ATOM 2234 C C . ALA A 1 294 ? -17.386 -9.760 19.162 1.00 84.50 294 ALA A C 1
ATOM 2236 O O . ALA A 1 294 ? -16.650 -10.563 19.726 1.00 84.50 294 ALA A O 1
ATOM 2237 N N . ARG A 1 295 ? -18.664 -10.044 18.880 1.00 87.31 295 ARG A N 1
ATOM 2238 C CA . ARG A 1 295 ? -19.293 -11.340 19.159 1.00 87.31 295 ARG A CA 1
ATOM 2239 C C . ARG A 1 295 ? -19.331 -12.250 17.932 1.00 87.31 295 ARG A C 1
ATOM 2241 O O . ARG A 1 295 ? -18.867 -13.385 17.999 1.00 87.31 295 ARG A O 1
ATOM 2248 N N . HIS A 1 296 ? -19.804 -11.732 16.802 1.00 84.06 296 HIS A N 1
ATOM 2249 C CA . HIS A 1 296 ? -19.852 -12.437 15.524 1.00 84.06 296 HIS A CA 1
ATOM 2250 C C . HIS A 1 296 ? -19.442 -11.506 14.387 1.00 84.06 296 HIS A C 1
ATOM 2252 O O . HIS A 1 296 ? -20.132 -10.537 14.077 1.00 84.06 296 HIS A O 1
ATOM 2258 N N . ARG A 1 297 ? -18.334 -11.825 13.707 1.00 73.62 297 ARG A N 1
ATOM 2259 C CA . ARG A 1 297 ? -17.841 -11.004 12.585 1.00 73.62 297 ARG A CA 1
ATOM 2260 C C . ARG A 1 297 ? -18.737 -11.046 11.334 1.00 73.62 297 ARG A C 1
ATOM 2262 O O . ARG A 1 297 ? -18.548 -10.232 10.432 1.00 73.62 297 ARG A O 1
ATOM 2269 N N . TYR A 1 298 ? -19.637 -12.028 11.244 1.00 68.88 298 TYR A N 1
ATOM 2270 C CA . TYR A 1 298 ? -20.667 -12.167 10.205 1.00 68.88 298 TYR A CA 1
ATOM 2271 C C . TYR A 1 298 ? -21.748 -13.173 10.626 1.00 68.88 298 TYR A C 1
ATOM 2273 O O . TYR A 1 298 ? -21.533 -13.955 11.553 1.00 68.88 298 TYR A O 1
ATOM 2281 N N . ALA A 1 299 ? -22.865 -13.217 9.893 1.00 64.00 299 ALA A N 1
ATOM 2282 C CA . ALA A 1 299 ? -23.866 -14.283 9.974 1.00 64.00 299 ALA A CA 1
ATOM 2283 C C . ALA A 1 299 ? -24.364 -14.666 8.567 1.00 64.00 299 ALA A C 1
ATOM 2285 O O . ALA A 1 299 ? -24.781 -13.795 7.804 1.00 64.00 299 ALA A O 1
ATOM 2286 N N . ARG A 1 300 ? -24.343 -15.958 8.218 1.00 59.88 300 ARG A N 1
ATOM 2287 C CA . ARG A 1 300 ? -24.839 -16.482 6.929 1.00 59.88 300 ARG A CA 1
ATOM 2288 C C . ARG A 1 300 ? -26.202 -17.154 7.100 1.00 59.88 300 ARG A C 1
ATOM 2290 O O . ARG A 1 300 ? -26.313 -18.370 7.177 1.00 59.88 300 ARG A O 1
ATOM 2297 N N . LEU A 1 301 ? -27.259 -16.350 7.200 1.00 54.50 301 LEU A N 1
ATOM 2298 C CA . LEU A 1 301 ? -28.596 -16.863 7.535 1.00 54.50 301 LEU A CA 1
ATOM 2299 C C . LEU A 1 301 ? -29.481 -17.166 6.306 1.00 54.50 301 LEU A C 1
ATOM 2301 O O . LEU A 1 301 ? -30.388 -17.979 6.423 1.00 54.50 301 LEU A O 1
ATOM 2305 N N . PHE A 1 302 ? -29.209 -16.572 5.135 1.00 47.00 302 PHE A N 1
ATOM 2306 C CA . PHE A 1 302 ? -29.934 -16.723 3.851 1.00 47.00 302 PHE A CA 1
ATOM 2307 C C . PHE A 1 302 ? -28.976 -16.353 2.682 1.00 47.00 302 PHE A C 1
ATOM 2309 O O . PHE A 1 302 ? -27.891 -15.863 2.984 1.00 47.00 302 PHE A O 1
ATOM 2316 N N . PRO A 1 303 ? -29.260 -16.575 1.369 1.00 43.53 303 PRO A N 1
ATOM 2317 C CA . PRO A 1 303 ? -28.218 -16.581 0.318 1.00 43.53 303 PRO A CA 1
ATOM 2318 C C . PRO A 1 303 ? -27.551 -15.222 0.025 1.00 43.53 303 PRO A C 1
ATOM 2320 O O . PRO A 1 303 ? -26.730 -15.130 -0.885 1.00 43.53 303 PRO A O 1
ATOM 2323 N N . HIS A 1 304 ? -27.887 -14.180 0.782 1.00 39.66 304 HIS A N 1
ATOM 2324 C CA . HIS A 1 304 ? -27.185 -12.908 0.777 1.00 39.66 304 HIS A CA 1
ATOM 2325 C C . HIS A 1 304 ? -26.339 -12.803 2.044 1.00 39.66 304 HIS A C 1
ATOM 2327 O O . HIS A 1 304 ? -26.850 -12.739 3.162 1.00 39.66 304 HIS A O 1
ATOM 2333 N N . GLU A 1 305 ? -25.030 -12.839 1.830 1.00 45.22 305 GLU A N 1
ATOM 2334 C CA . GLU A 1 305 ? -24.005 -12.620 2.836 1.00 45.22 305 GLU A CA 1
ATOM 2335 C C . GLU A 1 305 ? -23.924 -11.114 3.136 1.00 45.22 305 GLU A C 1
ATOM 2337 O O . GLU A 1 305 ? -23.884 -10.292 2.222 1.00 45.22 305 GLU A O 1
ATOM 2342 N N . LEU A 1 306 ? -23.954 -10.742 4.415 1.00 44.06 306 LEU A N 1
ATOM 2343 C CA . LEU A 1 306 ? -23.462 -9.446 4.877 1.00 44.06 306 LEU A CA 1
ATOM 2344 C C . LEU A 1 306 ? -22.416 -9.743 5.943 1.00 44.06 306 LEU A C 1
ATOM 2346 O O . LEU A 1 306 ? -22.695 -9.836 7.139 1.00 44.06 306 LEU A O 1
ATOM 2350 N N . SER A 1 307 ? -21.203 -9.992 5.477 1.00 48.56 307 SER A N 1
ATOM 2351 C CA . SER A 1 307 ? -20.031 -10.209 6.303 1.00 48.56 307 SER A CA 1
ATOM 2352 C C . SER A 1 307 ? -19.204 -8.930 6.428 1.00 48.56 307 SER A C 1
ATOM 2354 O O . SER A 1 307 ? -19.233 -8.045 5.574 1.00 48.56 307 SER A O 1
ATOM 2356 N N . TYR A 1 308 ? -18.381 -8.838 7.476 1.00 40.44 308 TYR A N 1
ATOM 2357 C CA . TYR A 1 308 ? -17.286 -7.866 7.483 1.00 40.44 308 TYR A CA 1
ATOM 2358 C C . TYR A 1 308 ? -16.365 -8.044 6.262 1.00 40.44 308 TYR A C 1
ATOM 2360 O O . TYR A 1 308 ? -15.793 -7.069 5.791 1.00 40.44 308 TYR A O 1
ATOM 2368 N N . GLU A 1 309 ? -16.237 -9.262 5.719 1.00 40.75 309 GLU A N 1
ATOM 2369 C CA . GLU A 1 309 ? -15.523 -9.521 4.464 1.00 40.75 309 GLU A CA 1
ATOM 2370 C C . GLU A 1 309 ? -16.253 -8.948 3.236 1.00 40.75 309 GLU A C 1
ATOM 2372 O O . GLU A 1 309 ? -15.569 -8.641 2.269 1.00 40.75 309 GLU A O 1
ATOM 2377 N N . ASP A 1 310 ? -17.563 -8.683 3.300 1.00 46.44 310 ASP A N 1
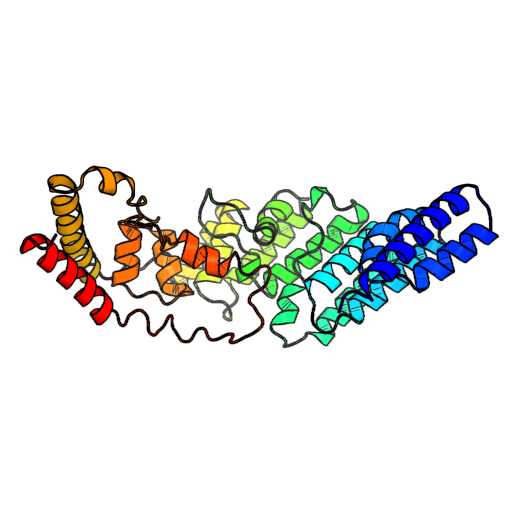ATOM 2378 C CA . ASP A 1 310 ? -18.347 -7.972 2.278 1.00 46.44 310 ASP A CA 1
ATOM 2379 C C . ASP A 1 310 ? -18.283 -6.462 2.462 1.00 46.44 310 ASP A C 1
ATOM 2381 O O . ASP A 1 310 ? -18.165 -5.756 1.482 1.00 46.44 310 ASP A O 1
ATOM 2385 N N . VAL A 1 311 ? -18.255 -5.929 3.685 1.00 42.31 311 VAL A N 1
ATOM 2386 C CA . VAL A 1 311 ? -17.995 -4.489 3.907 1.00 42.31 311 VAL A CA 1
ATOM 2387 C C . VAL A 1 311 ? -16.546 -4.152 3.537 1.00 42.31 311 VAL A C 1
ATOM 2389 O O . VAL A 1 311 ? -16.265 -3.193 2.821 1.00 42.31 311 VAL A O 1
ATOM 2392 N N . ARG A 1 312 ? -15.595 -4.993 3.954 1.00 39.62 312 ARG A N 1
ATOM 2393 C CA . ARG A 1 312 ? -14.183 -4.927 3.554 1.00 39.62 312 ARG A CA 1
ATOM 2394 C C . ARG A 1 312 ? -13.990 -5.301 2.081 1.00 39.62 312 ARG A C 1
ATOM 2396 O O . ARG A 1 312 ? -13.066 -4.796 1.453 1.00 39.62 312 ARG A O 1
ATOM 2403 N N . GLY A 1 313 ? -14.832 -6.172 1.541 1.00 39.31 313 GLY A N 1
ATOM 2404 C CA . GLY A 1 313 ? -14.908 -6.564 0.136 1.00 39.31 313 GLY A CA 1
ATOM 2405 C C . GLY A 1 313 ? -15.495 -5.449 -0.712 1.00 39.31 313 GLY A C 1
ATOM 2406 O O . GLY A 1 313 ? -14.955 -5.147 -1.748 1.00 39.31 313 GLY A O 1
ATOM 2407 N N . MET A 1 314 ? -16.457 -4.678 -0.241 1.00 36.66 314 MET A N 1
ATOM 2408 C CA . MET A 1 314 ? -16.889 -3.430 -0.868 1.00 36.66 314 MET A CA 1
ATOM 2409 C C . MET A 1 314 ? -15.824 -2.334 -0.724 1.00 36.66 314 MET A C 1
ATOM 2411 O O . MET A 1 314 ? -15.819 -1.391 -1.498 1.00 36.66 314 MET A O 1
ATOM 2415 N N . LEU A 1 315 ? -14.868 -2.478 0.204 1.00 37.88 315 LEU A N 1
ATOM 2416 C CA . LEU A 1 315 ? -13.656 -1.648 0.319 1.00 37.88 315 LEU A CA 1
ATOM 2417 C C . LEU A 1 315 ? -12.434 -2.215 -0.447 1.00 37.88 315 LEU A C 1
ATOM 2419 O O . LEU A 1 315 ? -11.407 -1.542 -0.534 1.00 37.88 315 LEU A O 1
ATOM 2423 N N . GLY A 1 316 ? -12.499 -3.453 -0.958 1.00 34.75 316 GLY A N 1
ATOM 2424 C CA . GLY A 1 316 ? -11.356 -4.219 -1.494 1.00 34.75 316 GLY A CA 1
ATOM 2425 C C . GLY A 1 316 ? -11.579 -4.894 -2.861 1.00 34.75 316 GLY A C 1
ATOM 2426 O O . GLY A 1 316 ? -10.617 -5.140 -3.576 1.00 34.75 316 GLY A O 1
ATOM 2427 N N . GLN A 1 317 ? -12.835 -5.123 -3.237 1.00 34.84 317 GLN A N 1
ATOM 2428 C CA . GLN A 1 317 ? -13.416 -5.436 -4.555 1.00 34.84 317 GLN A CA 1
ATOM 2429 C C . GLN A 1 317 ? -13.913 -4.155 -5.250 1.00 34.84 317 GLN A C 1
ATOM 2431 O O . GLN A 1 317 ? -14.709 -4.192 -6.185 1.00 34.84 317 GLN A O 1
ATOM 2436 N N . VAL A 1 318 ? -13.381 -3.002 -4.839 1.00 36.12 318 VAL A N 1
ATOM 2437 C CA . VAL A 1 318 ? -13.310 -1.756 -5.623 1.00 36.12 318 VAL A CA 1
ATOM 2438 C C . VAL A 1 318 ? -12.348 -1.958 -6.807 1.00 36.12 318 VAL A C 1
ATOM 2440 O O . VAL A 1 318 ? -11.357 -1.264 -6.995 1.00 36.12 318 VAL A O 1
ATOM 2443 N N . ASP A 1 319 ? -12.607 -2.997 -7.585 1.00 34.78 319 ASP A N 1
ATOM 2444 C CA . ASP A 1 319 ? -11.969 -3.311 -8.849 1.00 34.78 319 ASP A CA 1
ATOM 2445 C C . ASP A 1 319 ? -12.915 -4.274 -9.575 1.00 34.78 319 ASP A C 1
ATOM 2447 O O . ASP A 1 319 ? -12.931 -5.469 -9.307 1.00 34.78 319 ASP A O 1
ATOM 2451 N N . GLU A 1 320 ? -13.774 -3.735 -10.447 1.00 37.75 320 GLU A N 1
ATOM 2452 C CA . GLU A 1 320 ? -13.396 -3.656 -11.868 1.00 37.75 320 GLU A CA 1
ATOM 2453 C C . GLU A 1 320 ? -14.452 -2.986 -12.777 1.00 37.75 320 GLU A C 1
ATOM 2455 O O . GLU A 1 320 ? -14.066 -2.540 -13.852 1.00 37.75 320 GLU A O 1
ATOM 2460 N N . GLU A 1 321 ? -15.724 -2.786 -12.382 1.00 30.80 321 GLU A N 1
ATOM 2461 C CA . GLU A 1 321 ? -16.729 -2.225 -13.330 1.00 30.80 321 GLU A CA 1
ATOM 2462 C C . GLU A 1 321 ? -17.733 -1.169 -12.810 1.00 30.80 321 GLU A C 1
ATOM 2464 O O . GLU A 1 321 ? -18.369 -0.513 -13.629 1.00 30.80 321 GLU A O 1
ATOM 2469 N N . TRP A 1 322 ? -17.873 -0.923 -11.501 1.00 27.86 322 TRP A N 1
ATOM 2470 C CA . TRP A 1 322 ? -19.036 -0.170 -10.969 1.00 27.86 322 TRP A CA 1
ATOM 2471 C C . TRP A 1 322 ? -18.757 1.277 -10.522 1.00 27.86 322 TRP A C 1
ATOM 2473 O O . TRP A 1 322 ? -19.610 1.927 -9.936 1.00 27.86 322 TRP A O 1
ATOM 2483 N N . TRP A 1 323 ? -17.580 1.824 -10.831 1.00 31.30 323 TRP A N 1
ATOM 2484 C CA . TRP A 1 323 ? -17.180 3.183 -10.423 1.00 31.30 323 TRP A CA 1
ATOM 2485 C C . TRP A 1 323 ? -17.721 4.315 -11.318 1.00 31.30 323 TRP A C 1
ATOM 2487 O O . TRP A 1 323 ? -17.161 5.411 -11.305 1.00 31.30 323 TRP A O 1
ATOM 2497 N N . GLN A 1 324 ? -18.757 4.068 -12.128 1.00 30.12 324 GLN A N 1
ATOM 2498 C CA . GLN A 1 324 ? -19.262 5.078 -13.067 1.00 30.12 324 GLN A CA 1
ATOM 2499 C C . GLN A 1 324 ? -20.490 5.875 -12.629 1.00 30.12 324 GLN A C 1
ATOM 2501 O O . GLN A 1 324 ? -20.637 6.961 -13.172 1.00 30.12 324 GLN A O 1
ATOM 2506 N N . ASP A 1 325 ? -21.281 5.466 -11.638 1.00 26.64 325 ASP A N 1
ATOM 2507 C CA . ASP A 1 325 ? -22.444 6.262 -11.220 1.00 26.64 325 ASP A CA 1
ATOM 2508 C C . ASP A 1 325 ? -22.512 6.352 -9.691 1.00 26.64 325 ASP A C 1
ATOM 2510 O O . ASP A 1 325 ? -22.775 5.373 -9.023 1.00 26.64 325 ASP A O 1
ATOM 2514 N N . ASP A 1 326 ? -22.280 7.538 -9.136 1.00 26.67 326 ASP A N 1
ATOM 2515 C CA . ASP A 1 326 ? -22.538 7.878 -7.729 1.00 26.67 326 ASP A CA 1
ATOM 2516 C C . ASP A 1 326 ? -21.550 7.304 -6.697 1.00 26.67 326 ASP A C 1
ATOM 2518 O O . ASP A 1 326 ? -21.806 6.364 -5.948 1.00 26.67 326 ASP A O 1
ATOM 2522 N N . GLY A 1 327 ? -20.397 7.975 -6.589 1.00 27.98 327 GLY A N 1
ATOM 2523 C CA . GLY A 1 327 ? -19.525 7.927 -5.412 1.00 27.98 327 GLY A CA 1
ATOM 2524 C C . GLY A 1 327 ? -20.167 8.574 -4.180 1.00 27.98 327 GLY A C 1
ATOM 2525 O O . GLY A 1 327 ? -19.587 9.495 -3.602 1.00 27.98 327 GLY A O 1
ATOM 2526 N N . ASP A 1 328 ? -21.351 8.102 -3.799 1.00 30.86 328 ASP A N 1
ATOM 2527 C CA . ASP A 1 328 ? -22.046 8.507 -2.591 1.00 30.86 328 ASP A CA 1
ATOM 2528 C C . ASP A 1 328 ? -21.765 7.480 -1.487 1.00 30.86 328 ASP A C 1
ATOM 2530 O O . ASP A 1 328 ? -22.247 6.351 -1.494 1.00 30.86 328 ASP A O 1
ATOM 2534 N N . TRP A 1 329 ? -20.941 7.877 -0.518 1.00 32.88 329 TRP A N 1
ATOM 2535 C CA . TRP A 1 329 ? -20.830 7.196 0.777 1.00 32.88 329 TRP A CA 1
ATOM 2536 C C . TRP A 1 329 ? -22.019 7.551 1.697 1.00 32.88 329 TRP A C 1
ATOM 2538 O O . TRP A 1 329 ? -21.937 7.347 2.910 1.00 32.88 329 TRP A O 1
ATOM 2548 N N . GLY A 1 330 ? -23.097 8.106 1.130 1.00 27.52 330 GLY A N 1
ATOM 2549 C CA . GLY A 1 330 ? -24.272 8.642 1.813 1.00 27.52 330 GLY A CA 1
ATOM 2550 C C . GLY A 1 330 ? -24.996 7.672 2.745 1.00 27.52 330 GLY A C 1
ATOM 2551 O O . GLY A 1 330 ? -25.576 8.130 3.721 1.00 27.52 330 GLY A O 1
ATOM 2552 N N . ASP A 1 331 ? -24.866 6.355 2.556 1.00 33.38 331 ASP A N 1
ATOM 2553 C CA . ASP A 1 331 ? -25.728 5.390 3.260 1.00 33.38 331 ASP A CA 1
ATOM 2554 C C . ASP A 1 331 ? -25.103 4.738 4.513 1.00 33.38 331 ASP A C 1
ATOM 2556 O O . ASP A 1 331 ? -25.792 4.064 5.279 1.00 33.38 331 ASP A O 1
ATOM 2560 N N . LEU A 1 332 ? -23.805 4.923 4.785 1.00 34.12 332 LEU A N 1
ATOM 2561 C CA . LEU A 1 332 ? -23.178 4.404 6.019 1.00 34.12 332 LEU A CA 1
ATOM 2562 C C . LEU A 1 332 ? -23.606 5.177 7.283 1.00 34.12 332 LEU A C 1
ATOM 2564 O O . LEU A 1 332 ? -23.902 4.535 8.292 1.00 34.12 332 LEU A O 1
ATOM 2568 N N . PRO A 1 333 ? -23.717 6.519 7.245 1.00 35.84 333 PRO A N 1
ATOM 2569 C CA . PRO A 1 333 ? -24.379 7.289 8.297 1.00 35.84 333 PRO A CA 1
ATOM 2570 C C . PRO A 1 333 ? -25.879 6.968 8.427 1.00 35.84 333 PRO A C 1
ATOM 2572 O O . PRO A 1 333 ? -26.433 7.092 9.517 1.00 35.84 333 PRO A O 1
ATOM 2575 N N . GLU A 1 334 ? -26.537 6.524 7.349 1.00 36.56 334 GLU A N 1
ATOM 2576 C CA . GLU A 1 334 ? -27.950 6.109 7.373 1.00 36.56 334 GLU A CA 1
ATOM 2577 C C . GLU A 1 334 ? -28.163 4.700 7.959 1.00 36.56 334 GLU A C 1
ATOM 2579 O O . GLU A 1 334 ? -29.276 4.350 8.365 1.00 36.56 334 GLU A O 1
ATOM 2584 N N . LEU A 1 335 ? -27.104 3.889 8.065 1.00 37.72 335 LEU A N 1
ATOM 2585 C CA . LEU A 1 335 ? -27.195 2.505 8.532 1.00 37.72 335 LEU A CA 1
ATOM 2586 C C . LEU A 1 335 ? -27.351 2.356 10.048 1.00 37.72 335 LEU A C 1
ATOM 2588 O O . LEU A 1 335 ? -27.896 1.337 10.477 1.00 37.72 335 LEU A O 1
ATOM 2592 N N . ALA A 1 336 ? -26.948 3.333 10.864 1.00 42.41 336 ALA A N 1
ATOM 2593 C CA . ALA A 1 336 ? -27.203 3.288 12.302 1.00 42.41 336 ALA A CA 1
ATOM 2594 C C . ALA A 1 336 ? -26.812 4.590 13.005 1.00 42.41 336 ALA A C 1
ATOM 2596 O O . ALA A 1 336 ? -25.632 4.858 13.220 1.00 42.41 336 ALA A O 1
ATOM 2597 N N . ASP A 1 337 ? -27.807 5.311 13.510 1.00 50.12 337 ASP A N 1
ATOM 2598 C CA . ASP A 1 337 ? -27.624 5.951 14.809 1.00 50.12 337 ASP A CA 1
ATOM 2599 C C . ASP A 1 337 ? -27.584 4.825 15.864 1.00 50.12 337 ASP A C 1
ATOM 2601 O O . ASP A 1 337 ? -28.349 3.858 15.749 1.00 50.12 337 ASP A O 1
ATOM 2605 N N . ASP A 1 338 ? -26.696 4.907 16.862 1.00 57.94 338 ASP A N 1
ATOM 2606 C CA . ASP A 1 338 ? -26.389 3.809 17.812 1.00 57.94 338 ASP A CA 1
ATOM 2607 C C . ASP A 1 338 ? -27.667 3.210 18.446 1.00 57.94 338 ASP A C 1
ATOM 2609 O O . ASP A 1 338 ? -27.780 2.004 18.677 1.00 57.94 338 ASP A O 1
ATOM 2613 N N . ALA A 1 339 ? -28.681 4.058 18.655 1.00 59.62 339 ALA A N 1
ATOM 2614 C CA . ALA A 1 339 ? -29.990 3.677 19.173 1.00 59.62 339 ALA A CA 1
ATOM 2615 C C . ALA A 1 339 ? -30.823 2.833 18.188 1.00 59.62 339 ALA A C 1
ATOM 2617 O O . ALA A 1 339 ? -31.388 1.817 18.581 1.00 59.62 339 ALA A O 1
ATOM 2618 N N . ALA A 1 340 ? -30.875 3.198 16.904 1.00 62.31 340 ALA A N 1
ATOM 2619 C CA . ALA A 1 340 ? -31.753 2.550 15.928 1.00 62.31 340 ALA A CA 1
ATOM 2620 C C . ALA A 1 340 ? -31.310 1.116 15.590 1.00 62.31 340 ALA A C 1
ATOM 2622 O O . ALA A 1 340 ? -32.146 0.226 15.418 1.00 62.31 340 ALA A O 1
ATOM 2623 N N . TRP A 1 341 ? -29.998 0.874 15.507 1.00 61.31 341 TRP A N 1
ATOM 2624 C CA . TRP A 1 341 ? -29.454 -0.474 15.311 1.00 61.31 341 TRP A CA 1
ATOM 2625 C C . TRP A 1 341 ? -29.725 -1.371 16.517 1.00 61.31 341 TRP A C 1
ATOM 2627 O O . TRP A 1 341 ? -30.189 -2.504 16.369 1.00 61.31 341 TRP A O 1
ATOM 2637 N N . LEU A 1 342 ? -29.481 -0.838 17.715 1.00 60.19 342 LEU A N 1
ATOM 2638 C CA . LEU A 1 342 ? -29.734 -1.537 18.964 1.00 60.19 342 LEU A CA 1
ATOM 2639 C C . LEU A 1 342 ? -31.222 -1.892 19.101 1.00 60.19 342 LEU A C 1
ATOM 2641 O O . LEU A 1 342 ? -31.545 -3.040 19.403 1.00 60.19 342 LEU A O 1
ATOM 2645 N N . ASP A 1 343 ? -32.123 -0.961 18.786 1.00 66.88 343 ASP A N 1
ATOM 2646 C CA . ASP A 1 343 ? -33.572 -1.185 18.813 1.00 66.88 343 ASP A CA 1
ATOM 2647 C C . ASP A 1 343 ? -34.005 -2.298 17.844 1.00 66.88 343 ASP A C 1
ATOM 2649 O O . ASP A 1 343 ? -34.803 -3.159 18.216 1.00 66.88 343 ASP A O 1
ATOM 2653 N N . ARG A 1 344 ? -33.439 -2.356 16.629 1.00 66.25 344 ARG A N 1
ATOM 2654 C CA . ARG A 1 344 ? -33.717 -3.438 15.663 1.00 66.25 344 ARG A CA 1
ATOM 2655 C C . ARG A 1 344 ? -33.230 -4.800 16.158 1.00 66.25 344 ARG A C 1
ATOM 2657 O O . ARG A 1 344 ? -33.960 -5.783 16.031 1.00 66.25 344 ARG A O 1
ATOM 2664 N N . LEU A 1 345 ? -32.026 -4.866 16.730 1.00 61.56 345 LEU A N 1
ATOM 2665 C CA . LEU A 1 345 ? -31.472 -6.108 17.277 1.00 61.56 345 LEU A CA 1
ATOM 2666 C C . LEU A 1 345 ? -32.324 -6.626 18.447 1.00 61.56 345 LEU A C 1
ATOM 2668 O O . LEU A 1 345 ? -32.627 -7.818 18.523 1.00 61.56 345 LEU A O 1
ATOM 2672 N N . HIS A 1 346 ? -32.752 -5.727 19.334 1.00 60.91 346 HIS A N 1
ATOM 2673 C CA . HIS A 1 346 ? -33.654 -6.057 20.434 1.00 60.91 346 HIS A CA 1
ATOM 2674 C C . HIS A 1 346 ? -35.029 -6.520 19.936 1.00 60.91 346 HIS A C 1
ATOM 2676 O O . HIS A 1 346 ? -35.492 -7.571 20.375 1.00 60.91 346 HIS A O 1
ATOM 2682 N N . ALA A 1 347 ? -35.641 -5.803 18.988 1.00 62.41 347 ALA A N 1
ATOM 2683 C CA . ALA A 1 347 ? -36.935 -6.170 18.411 1.00 62.41 347 ALA A CA 1
ATOM 2684 C C . ALA A 1 347 ? -36.901 -7.551 17.734 1.00 62.41 347 ALA A C 1
ATOM 2686 O O . ALA A 1 347 ? -37.848 -8.327 17.851 1.00 62.41 347 ALA A O 1
ATOM 2687 N N . TYR A 1 348 ? -35.796 -7.892 17.064 1.00 61.53 348 TYR A N 1
ATOM 2688 C CA . TYR A 1 348 ? -35.617 -9.223 16.490 1.00 61.53 348 TYR A CA 1
ATOM 2689 C C . TYR A 1 348 ? -35.510 -10.313 17.567 1.00 61.53 348 TYR A C 1
ATOM 2691 O O . TYR A 1 348 ? -36.145 -11.359 17.444 1.00 61.53 348 TYR A O 1
ATOM 2699 N N . ALA A 1 349 ? -34.770 -10.063 18.652 1.00 46.88 349 ALA A N 1
ATOM 2700 C CA . ALA A 1 349 ? -34.704 -10.995 19.778 1.00 46.88 349 ALA A CA 1
ATOM 2701 C C . ALA A 1 349 ? -36.088 -11.213 20.428 1.00 46.88 349 ALA A C 1
ATOM 2703 O O . ALA A 1 349 ? -36.470 -12.350 20.686 1.00 46.88 349 ALA A O 1
ATOM 2704 N N . GLU A 1 350 ? -36.868 -10.146 20.627 1.00 59.34 350 GLU A N 1
ATOM 2705 C CA . GLU A 1 350 ? -38.234 -10.228 21.171 1.00 59.34 350 GLU A CA 1
ATOM 2706 C C . GLU A 1 350 ? -39.199 -10.976 20.236 1.00 59.34 350 GLU A C 1
ATOM 2708 O O . GLU A 1 350 ? -40.022 -11.775 20.692 1.00 59.34 350 GLU A O 1
ATOM 2713 N N . TYR A 1 351 ? -39.083 -10.769 18.920 1.00 60.88 351 TYR A N 1
ATOM 2714 C CA . TYR A 1 351 ? -39.845 -11.523 17.922 1.00 60.88 351 TYR A CA 1
ATOM 2715 C C . TYR A 1 351 ? -39.596 -13.034 18.048 1.00 60.88 351 TYR A C 1
ATOM 2717 O O . TYR A 1 351 ? -40.555 -13.813 18.091 1.00 60.88 351 TYR A O 1
ATOM 2725 N N . LEU A 1 352 ? -38.333 -13.454 18.180 1.00 54.22 352 LEU A N 1
ATOM 2726 C CA . LEU A 1 352 ? -37.980 -14.866 18.350 1.00 54.22 352 LEU A CA 1
ATOM 2727 C C . LEU A 1 352 ? -38.561 -15.450 19.649 1.00 54.22 352 LEU A C 1
ATOM 2729 O O . LEU A 1 352 ? -39.163 -16.531 19.607 1.00 54.22 352 LEU A O 1
ATOM 2733 N N . ASP A 1 353 ? -38.468 -14.721 20.766 1.00 61.34 353 ASP A N 1
ATOM 2734 C CA . ASP A 1 353 ? -39.032 -15.121 22.066 1.00 61.34 353 ASP A CA 1
ATOM 2735 C C . ASP A 1 353 ? -40.559 -15.291 22.008 1.00 61.34 353 ASP A C 1
ATOM 2737 O O . ASP A 1 353 ? -41.116 -16.214 22.603 1.00 61.34 353 ASP A O 1
ATOM 2741 N N . SER A 1 354 ? -41.246 -14.444 21.235 1.00 70.00 354 SER A N 1
ATOM 2742 C CA . SER A 1 354 ? -42.706 -14.490 21.069 1.00 70.00 354 SER A CA 1
ATOM 2743 C C . SER A 1 354 ? -43.219 -15.666 20.220 1.00 70.00 354 SER A C 1
ATOM 2745 O O . SER A 1 354 ? -44.429 -15.837 20.069 1.00 70.00 354 SER A O 1
ATOM 2747 N N . GLY A 1 355 ? -42.320 -16.497 19.681 1.00 54.59 355 GLY A N 1
ATOM 2748 C CA . GLY A 1 355 ? -42.675 -17.641 18.837 1.00 54.59 355 GLY A CA 1
ATOM 2749 C C . GLY A 1 355 ? -42.808 -17.307 17.352 1.00 54.59 355 GLY A C 1
ATOM 2750 O O . GLY A 1 355 ? -43.327 -18.127 16.598 1.00 54.59 355 GLY A O 1
ATOM 2751 N N . GLY A 1 356 ? -42.336 -16.134 16.921 1.00 54.88 356 GLY A N 1
ATOM 2752 C CA . GLY A 1 356 ? -42.230 -15.792 15.511 1.00 54.88 356 GLY A CA 1
ATOM 2753 C C . GLY A 1 356 ? -41.243 -16.718 14.796 1.00 54.88 356 GLY A C 1
ATOM 2754 O O . GLY A 1 356 ? -40.054 -16.735 15.124 1.00 54.88 356 GLY A O 1
ATOM 2755 N N . ALA A 1 357 ? -41.744 -17.515 13.855 1.00 50.59 357 ALA A N 1
ATOM 2756 C CA . ALA A 1 357 ? -40.975 -18.343 12.931 1.00 50.59 357 ALA A CA 1
ATOM 2757 C C . ALA A 1 357 ? -41.575 -18.193 11.534 1.00 50.59 357 ALA A C 1
ATOM 2759 O O . ALA A 1 357 ? -42.803 -18.414 11.404 1.00 50.59 357 ALA A O 1
#

Mean predicted aligned error: 14.87 Å

Sequence (357 aa):
MRMGQGNAMEQRKALAEAIADARSGDPAATERAAGLFQETDYYGLVEHYLAYAGLGERQRDQAASRLAAHAQSCQFAPRTATRMLNALADLGPDQAPKLHQALAHLQQRWAGAPLARTCLGVFRRPLADVGAAFAPHVAGEALRSLRVDPDRFLPHRTDGFVMRREERVVVELAAGTTEQREQLAAALVELTHNQDLSPLQRHRAVSAMEHLDAAAGRDCAARLRAAGIEDPGDPMPDSVVVARVDAAWQRIEDAMRERSPHLLGELGPPLRPQDVAVCRQILGVPDAFAACLARHRYARLFPHELSYEDVRGMLGQVDEEWWQDDGDWGDLPELADDAAWLDRLHAYAEYLDSGGA

pLDDT: mean 72.81, std 18.42, range [26.64, 96.56]

Organism: NCBI:txid2219663

Secondary structure (DSSP, 8-state):
--TTHHHHHHHHHHHHHHHHHHTTT-HHHHHHHHHHHHH--HHHHHHHHHHHHTT-HHHHHHHHHHHHHHHHH-SS-HHHHHHHHHHHHHT-GGGHHHHHHHHHHHHHHTTTSTTHHHHTT-S-SSGGGS-TTTHHHHHHHHHHHHHH-HHHHSPPS-TTS---TTTHHHHHHHTS-HHHHHHHHHHHHHHHH-TTS-HHHHHHHHHHHHHH-HHHHHHHHHHHHHTT---TT--PSPHHHHHHHHHHHHHHHHHHHHH-GGGGGGBPPPPPHHHHHHHHHHS---HHHHHHHHH-SEE--SSS-EEHHHHHHHTT---SS-TTS----TTTTTS--HHHHHHHHHHHHHHHHTT--

Radius of gyration: 26.55 Å; Cα contacts (8 Å, |Δi|>4): 386; chains: 1; bounding box: 64×44×71 Å